Protein AF-A0A834G683-F1 (afdb_monomer)

Secondary structure (DSSP, 8-state):
--------TT---EEEEEEE-SSS-EEEEEEEEEEE--HHHHHHHHTTS----SHHHHHHHHHHHTTSPEEEEEEEEEEE---SSSS-SEEEEEE-SS--SS--SS-TTEEEEEEEEEESSSSTTSPEEEEEEEEEEE--SSS-EEEEEEEEEE-SGGGTT-EEEEEEEEETTSSSEEEEEEEEEGGG-

Nearest PDB structures (foldseek):
  8th2-assembly1_A  TM=9.157E-01  e=2.065E-08  Pisum sativum
  6ooc-assembly1_B  TM=9.229E-01  e=4.677E-08  Glycyrrhiza echinata
  6ooc-assembly1_C  TM=9.145E-01  e=6.689E-08  Glycyrrhiza echinata
  6ooc-assembly1_A  TM=9.423E-01  e=1.368E-07  Glycyrrhiza echinata
  6ood-assembly1_A  TM=9.311E-01  e=7.021E-07  Pisum sativum

Structure (mmCIF, N/CA/C/O backbone):
data_AF-A0A834G683-F1
#
_entry.id   AF-A0A834G683-F1
#
loop_
_atom_site.group_PDB
_atom_site.id
_atom_site.type_symbol
_atom_site.label_atom_id
_atom_site.label_alt_id
_atom_site.label_comp_id
_atom_site.label_asym_id
_atom_site.label_entity_id
_atom_site.label_seq_id
_atom_site.pdbx_PDB_ins_code
_atom_site.Cartn_x
_atom_site.Cartn_y
_atom_site.Cartn_z
_atom_site.occupancy
_atom_site.B_iso_or_equiv
_atom_site.auth_seq_id
_atom_site.auth_comp_id
_atom_site.auth_asym_id
_atom_site.auth_atom_id
_atom_site.pdbx_PDB_model_num
ATOM 1 N N . MET A 1 1 ? -24.566 32.694 -8.220 1.00 26.84 1 MET A N 1
ATOM 2 C CA . MET A 1 1 ? -23.987 31.354 -8.000 1.00 26.84 1 MET A CA 1
ATOM 3 C C . MET A 1 1 ? -22.617 31.544 -7.366 1.00 26.84 1 MET A C 1
ATOM 5 O O . MET A 1 1 ? -21.731 32.013 -8.068 1.00 26.84 1 MET A O 1
ATOM 9 N N . PRO A 1 2 ? -22.421 31.312 -6.059 1.00 30.45 2 PRO A N 1
ATOM 10 C CA . PRO A 1 2 ? -21.078 31.239 -5.511 1.00 30.45 2 PRO A CA 1
ATOM 11 C C . PRO A 1 2 ? -20.532 29.832 -5.761 1.00 30.45 2 PRO A C 1
ATOM 13 O O . PRO A 1 2 ? -21.175 28.838 -5.430 1.00 30.45 2 PRO A O 1
ATOM 16 N N . ASN A 1 3 ? -19.357 29.777 -6.379 1.00 25.58 3 ASN A N 1
ATOM 17 C CA . ASN A 1 3 ? -18.571 28.572 -6.594 1.00 25.58 3 ASN A CA 1
ATOM 18 C C . ASN A 1 3 ? -18.410 27.807 -5.275 1.00 25.58 3 ASN A C 1
ATOM 20 O O . ASN A 1 3 ? -17.793 28.315 -4.337 1.00 25.58 3 ASN A O 1
ATOM 24 N N . ALA A 1 4 ? -18.934 26.582 -5.217 1.00 24.98 4 ALA A N 1
ATOM 25 C CA . ALA A 1 4 ? -18.604 25.616 -4.180 1.00 24.98 4 ALA A CA 1
ATOM 26 C C . ALA A 1 4 ? -17.155 25.156 -4.398 1.00 24.98 4 ALA A C 1
ATOM 28 O O . ALA A 1 4 ? -16.886 24.099 -4.961 1.00 24.98 4 ALA A O 1
ATOM 29 N N . GLY A 1 5 ? -16.204 26.003 -4.003 1.00 22.20 5 GLY A N 1
ATOM 30 C CA . GLY A 1 5 ? -14.835 25.573 -3.788 1.00 22.20 5 GLY A CA 1
ATOM 31 C C . GLY A 1 5 ? -14.852 24.551 -2.661 1.00 22.20 5 GLY A C 1
ATOM 32 O O . GLY A 1 5 ? -15.166 24.892 -1.521 1.00 22.20 5 GLY A O 1
ATOM 33 N N . ILE A 1 6 ? -14.557 23.296 -2.989 1.00 24.83 6 ILE A N 1
ATOM 34 C CA . ILE A 1 6 ? -14.288 22.247 -2.010 1.00 24.83 6 ILE A CA 1
ATOM 35 C C . ILE A 1 6 ? -13.098 22.735 -1.17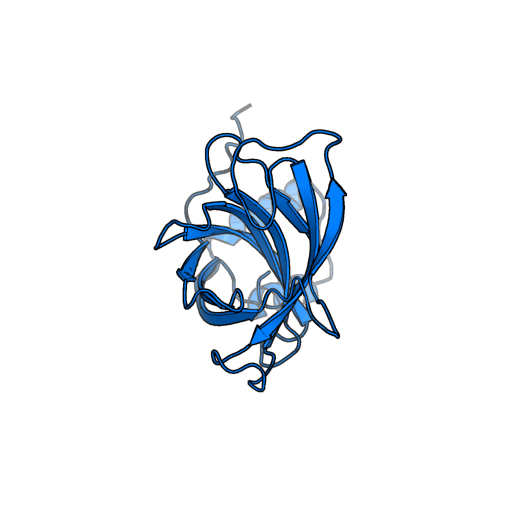9 1.00 24.83 6 ILE A C 1
ATOM 37 O O . ILE A 1 6 ? -11.959 22.757 -1.639 1.00 24.83 6 ILE A O 1
ATOM 41 N N . SER A 1 7 ? -13.377 23.212 0.031 1.00 25.05 7 SER A N 1
ATOM 42 C CA . SER A 1 7 ? -12.352 23.603 0.990 1.00 25.05 7 SER A CA 1
ATOM 43 C C . SER A 1 7 ? -11.704 22.330 1.526 1.00 25.05 7 SER A C 1
ATOM 45 O O . SER A 1 7 ? -12.182 21.747 2.493 1.00 25.05 7 SER A O 1
ATOM 47 N N . THR A 1 8 ? -10.586 21.926 0.927 1.00 27.36 8 THR A N 1
ATOM 48 C CA . THR A 1 8 ? -9.669 20.858 1.375 1.00 27.36 8 THR A CA 1
ATOM 49 C C . THR A 1 8 ? -8.920 21.195 2.675 1.00 27.36 8 THR A C 1
ATOM 51 O O . THR A 1 8 ? -7.861 20.642 2.972 1.00 27.36 8 THR A O 1
ATOM 54 N N . LYS A 1 9 ? -9.440 22.119 3.488 1.00 24.45 9 LYS A N 1
ATOM 55 C CA . LYS A 1 9 ? -8.823 22.500 4.756 1.00 24.45 9 LYS A CA 1
ATOM 56 C C . LYS A 1 9 ? -9.105 21.421 5.805 1.00 24.45 9 LYS A C 1
ATOM 58 O O . LYS A 1 9 ? -10.196 21.396 6.362 1.00 24.45 9 LYS A O 1
ATOM 63 N N . ASN A 1 10 ? -8.079 20.607 6.079 1.00 26.53 10 ASN A N 1
ATOM 64 C CA . ASN A 1 10 ? -7.797 19.898 7.346 1.00 26.53 10 ASN A CA 1
ATOM 65 C C . ASN A 1 10 ? -7.852 18.355 7.351 1.00 26.53 10 ASN A C 1
ATOM 67 O O . ASN A 1 10 ? -8.179 17.759 8.370 1.00 26.53 10 ASN A O 1
ATOM 71 N N . ALA A 1 11 ? -7.411 17.683 6.288 1.00 30.09 11 ALA A N 1
ATOM 72 C CA . ALA A 1 11 ? -6.950 16.295 6.412 1.00 30.09 11 ALA A CA 1
ATOM 73 C C . ALA A 1 11 ? -5.674 16.089 5.587 1.00 30.09 11 ALA A C 1
ATOM 75 O O . ALA A 1 11 ? -5.718 15.651 4.444 1.00 30.09 11 ALA A O 1
ATOM 76 N N . TYR A 1 12 ? -4.519 16.449 6.153 1.00 29.72 12 TYR A N 1
ATOM 77 C CA . TYR A 1 12 ? -3.237 15.995 5.612 1.00 29.72 12 TYR A CA 1
ATOM 78 C C . TYR A 1 12 ? -2.972 14.597 6.175 1.00 29.72 12 TYR A C 1
ATOM 80 O O . TYR A 1 12 ? -2.571 14.446 7.328 1.00 29.72 12 TYR A O 1
ATOM 88 N N . SER A 1 13 ? -3.251 13.572 5.380 1.00 38.06 13 SER A N 1
ATOM 89 C CA . SER A 1 13 ? -2.894 12.180 5.648 1.00 38.06 13 SER A CA 1
ATOM 90 C C . SER A 1 13 ? -1.802 11.781 4.661 1.00 38.06 13 SER A C 1
ATOM 92 O O . SER A 1 13 ? -2.038 11.661 3.458 1.00 38.06 13 SER A O 1
ATOM 94 N N . TYR A 1 14 ? -0.585 11.617 5.171 1.00 34.09 14 TYR A N 1
ATOM 95 C CA . TYR A 1 14 ? 0.567 11.229 4.367 1.00 34.09 14 TYR A CA 1
ATOM 96 C C . TYR A 1 14 ? 1.243 9.997 4.960 1.00 34.09 14 TYR A C 1
ATOM 98 O O . TYR A 1 14 ? 1.276 9.765 6.176 1.00 34.09 14 TYR A O 1
ATOM 106 N N . LEU A 1 15 ? 1.759 9.169 4.065 1.00 41.25 15 LEU A N 1
ATOM 107 C CA . LEU A 1 15 ? 2.500 7.960 4.387 1.00 41.25 15 LEU A CA 1
ATOM 108 C C . LEU A 1 15 ? 3.968 8.268 4.220 1.00 41.25 15 LEU A C 1
ATOM 110 O O . LEU A 1 15 ? 4.341 8.634 3.123 1.00 41.25 15 LEU A O 1
ATOM 114 N N . ARG A 1 16 ? 4.780 8.118 5.266 1.00 40.03 16 ARG A N 1
ATOM 115 C CA . ARG A 1 16 ? 6.232 8.270 5.177 1.00 40.03 16 ARG A CA 1
ATOM 116 C C . ARG A 1 16 ? 6.882 6.905 5.018 1.00 40.03 16 ARG A C 1
ATOM 118 O O . ARG A 1 16 ? 6.764 6.066 5.912 1.00 40.03 16 ARG A O 1
ATOM 125 N N . GLU A 1 17 ? 7.576 6.708 3.909 1.00 49.16 17 GLU A N 1
ATOM 126 C CA . GLU A 1 17 ? 8.292 5.465 3.604 1.00 49.16 17 GLU A CA 1
ATOM 127 C C . GLU A 1 17 ? 9.798 5.583 3.906 1.00 49.16 17 GLU A C 1
ATOM 129 O O . GLU A 1 17 ? 10.380 6.639 3.663 1.00 49.16 17 GLU A O 1
ATOM 134 N N . GLU A 1 18 ? 10.419 4.526 4.446 1.00 44.28 18 GLU A N 1
ATOM 135 C CA . GLU A 1 18 ? 11.874 4.392 4.654 1.00 44.28 18 GLU A CA 1
ATOM 136 C C . GLU A 1 18 ? 12.368 3.078 4.011 1.00 44.28 18 GLU A C 1
ATOM 138 O O . GLU A 1 18 ? 11.775 2.017 4.220 1.00 44.28 18 GLU A O 1
ATOM 143 N N . VAL A 1 19 ? 13.438 3.141 3.210 1.00 43.03 19 VAL A N 1
ATOM 144 C CA . VAL A 1 19 ? 13.975 1.991 2.448 1.00 43.03 19 VAL A CA 1
ATOM 145 C C . VAL A 1 19 ? 14.991 1.214 3.281 1.00 43.03 19 VAL A C 1
ATOM 147 O O . VAL A 1 19 ? 15.949 1.809 3.773 1.00 43.03 19 VAL A O 1
ATOM 150 N N . ALA A 1 20 ? 14.853 -0.114 3.364 1.00 36.62 20 ALA A N 1
ATOM 151 C CA . ALA A 1 20 ? 15.871 -0.990 3.943 1.00 36.62 20 ALA A CA 1
ATOM 152 C C . ALA A 1 20 ? 16.305 -2.104 2.966 1.00 36.62 20 ALA A C 1
ATOM 154 O O . ALA A 1 20 ? 15.541 -3.020 2.699 1.00 36.62 20 ALA A O 1
ATOM 155 N N . GLY A 1 21 ? 17.569 -2.058 2.513 1.00 36.59 21 GLY A N 1
ATOM 156 C CA . GLY A 1 21 ? 18.326 -3.207 1.975 1.00 36.59 21 GLY A CA 1
ATOM 157 C C . GLY A 1 21 ? 18.008 -3.676 0.542 1.00 36.59 21 GLY A C 1
ATOM 158 O O . GLY A 1 21 ? 16.865 -3.735 0.116 1.00 36.59 21 GLY A O 1
ATOM 159 N N . HIS A 1 22 ? 19.053 -4.042 -0.210 1.00 34.25 22 HIS A N 1
ATOM 160 C CA . HIS A 1 22 ? 19.043 -4.211 -1.674 1.00 34.25 22 HIS A CA 1
ATOM 161 C C . HIS A 1 22 ? 18.565 -5.568 -2.234 1.00 34.25 22 HIS A C 1
ATOM 163 O O . HIS A 1 22 ? 18.530 -5.711 -3.453 1.00 34.25 22 HIS A O 1
ATOM 169 N N . GLU A 1 23 ? 18.199 -6.559 -1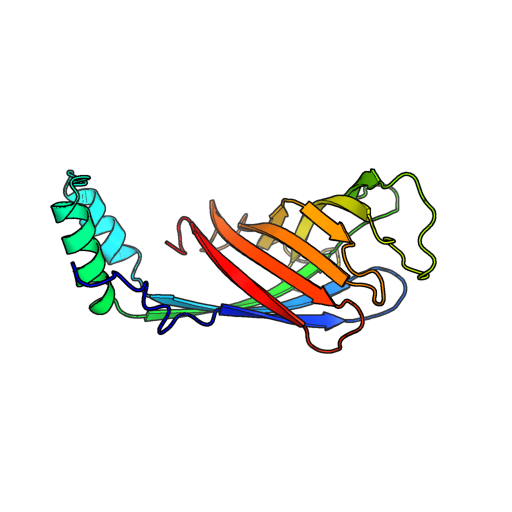.415 1.00 35.25 23 GLU A N 1
ATOM 170 C CA . GLU A 1 23 ? 17.970 -7.930 -1.925 1.00 35.25 23 GLU A CA 1
ATOM 171 C C . GLU A 1 23 ? 16.514 -8.417 -1.880 1.00 35.25 23 GLU A C 1
ATOM 173 O O . GLU A 1 23 ? 16.184 -9.384 -2.556 1.00 35.25 23 GLU A O 1
ATOM 178 N N . ASN A 1 24 ? 15.619 -7.719 -1.176 1.00 35.84 24 ASN A N 1
ATOM 179 C CA . ASN A 1 24 ? 14.164 -7.903 -1.225 1.00 35.84 24 ASN A CA 1
ATOM 180 C C . ASN A 1 24 ? 13.529 -6.541 -0.899 1.00 35.84 24 ASN A C 1
ATOM 182 O O . ASN A 1 24 ? 13.920 -5.948 0.103 1.00 35.84 24 ASN A O 1
ATOM 186 N N . TYR A 1 25 ? 12.602 -6.019 -1.711 1.00 45.09 25 TYR A N 1
ATOM 187 C CA . TYR A 1 25 ? 11.982 -4.701 -1.484 1.00 45.09 25 TYR A CA 1
ATOM 188 C C . TYR A 1 25 ? 11.072 -4.731 -0.244 1.00 45.09 25 TYR A C 1
ATOM 190 O O . TYR A 1 25 ? 9.860 -4.910 -0.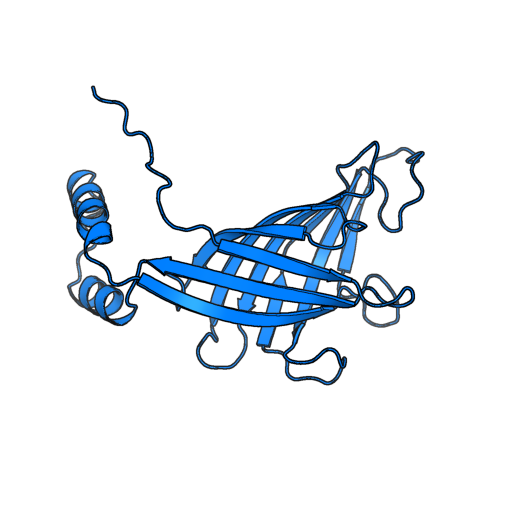341 1.00 45.09 25 TYR A O 1
ATOM 198 N N . VAL A 1 26 ? 11.664 -4.593 0.943 1.00 41.22 26 VAL A N 1
ATOM 199 C CA . VAL A 1 26 ? 10.934 -4.404 2.198 1.00 41.22 26 VAL A CA 1
ATOM 200 C C . VAL A 1 26 ? 10.834 -2.908 2.450 1.00 41.22 26 VAL A C 1
ATOM 202 O O . VAL A 1 26 ? 11.830 -2.234 2.722 1.00 41.22 26 VAL A O 1
ATOM 205 N N . ASN A 1 27 ? 9.616 -2.387 2.336 1.00 50.12 27 ASN A N 1
ATOM 206 C CA . ASN A 1 27 ? 9.331 -0.973 2.507 1.00 50.12 27 ASN A CA 1
ATOM 207 C C . ASN A 1 27 ? 8.761 -0.725 3.907 1.00 50.12 27 ASN A C 1
ATOM 209 O O . ASN A 1 27 ? 7.722 -1.278 4.287 1.00 50.12 27 ASN A O 1
ATOM 213 N N . ASN A 1 28 ? 9.423 0.133 4.686 1.00 42.06 28 ASN A N 1
ATOM 214 C CA . ASN A 1 28 ? 8.937 0.521 6.006 1.00 42.06 28 ASN A CA 1
ATOM 215 C C . ASN A 1 28 ? 7.919 1.651 5.831 1.00 42.06 28 ASN A C 1
ATOM 217 O O . ASN A 1 28 ? 8.297 2.759 5.456 1.00 42.06 28 ASN A O 1
ATOM 221 N N . LEU A 1 29 ? 6.643 1.408 6.134 1.00 48.16 29 LEU A N 1
ATOM 222 C CA . LEU A 1 29 ? 5.584 2.410 6.009 1.00 48.16 29 LEU A CA 1
ATOM 223 C C . LEU A 1 29 ? 5.172 2.937 7.386 1.00 48.16 29 LEU A C 1
ATOM 225 O O . LEU A 1 29 ? 4.560 2.252 8.210 1.00 48.16 29 LEU A O 1
ATOM 229 N N . LYS A 1 30 ? 5.451 4.215 7.638 1.00 39.53 30 LYS A N 1
ATOM 230 C CA . LYS A 1 30 ? 4.858 4.944 8.758 1.00 39.53 30 LYS A CA 1
ATOM 231 C C . LYS A 1 30 ? 3.665 5.741 8.250 1.00 39.53 30 LYS A C 1
ATOM 233 O O . LYS A 1 30 ? 3.823 6.723 7.531 1.00 39.53 30 LYS A O 1
ATOM 238 N N . MET A 1 31 ? 2.468 5.339 8.658 1.00 48.91 31 MET A N 1
ATOM 239 C CA . MET A 1 31 ? 1.221 5.946 8.212 1.00 48.91 31 MET A CA 1
ATOM 240 C C . MET A 1 31 ? 0.645 6.849 9.297 1.00 48.91 31 MET A C 1
ATOM 242 O O . MET A 1 31 ? 0.385 6.388 10.409 1.00 48.91 31 MET A O 1
ATOM 246 N N . THR A 1 32 ? 0.409 8.120 8.978 1.00 37.31 32 THR A N 1
ATOM 247 C CA . THR A 1 32 ? -0.273 9.047 9.891 1.00 37.31 32 THR A CA 1
ATOM 248 C C . THR A 1 32 ? -1.563 9.509 9.237 1.00 37.31 32 THR A C 1
ATOM 250 O O . THR A 1 32 ? -1.528 10.119 8.170 1.00 37.31 32 THR A O 1
ATOM 253 N N . MET A 1 33 ? -2.705 9.206 9.857 1.00 41.72 33 MET A N 1
ATOM 254 C CA . MET A 1 33 ? -4.007 9.587 9.323 1.00 41.72 33 MET A CA 1
ATOM 255 C C . MET A 1 33 ? -4.830 10.354 10.352 1.00 41.72 33 MET A C 1
ATOM 257 O O . MET A 1 33 ? -5.210 9.821 11.397 1.00 41.72 33 MET A O 1
ATOM 261 N N . THR A 1 34 ? -5.158 11.594 10.007 1.00 38.91 34 THR A N 1
ATOM 262 C CA . THR A 1 34 ? -6.123 12.420 10.731 1.00 38.91 34 THR A CA 1
ATOM 263 C C . THR A 1 34 ? -7.476 12.283 10.037 1.00 38.91 34 THR A C 1
ATOM 265 O O . THR A 1 34 ? -7.639 12.764 8.921 1.00 38.91 34 THR A O 1
ATOM 268 N N . SER A 1 35 ? -8.433 11.596 10.665 1.00 40.59 35 SER A N 1
ATOM 269 C CA . SER A 1 35 ? -9.814 11.478 10.173 1.00 40.59 35 SER A CA 1
ATOM 270 C C . SER A 1 35 ? -10.741 12.374 10.993 1.00 40.59 35 SER A C 1
ATOM 272 O O . SER A 1 35 ? -10.734 12.304 12.223 1.00 40.59 35 SER A O 1
ATOM 274 N N . ALA A 1 36 ? -11.576 13.186 10.349 1.00 40.38 36 ALA A N 1
ATOM 275 C CA . ALA A 1 36 ? -12.596 13.985 11.026 1.00 40.38 36 ALA A CA 1
ATOM 276 C C . ALA A 1 36 ? -13.883 13.164 11.239 1.00 40.38 36 ALA A C 1
ATOM 278 O O . ALA A 1 36 ? -14.787 13.201 10.411 1.00 40.38 36 ALA A O 1
ATOM 279 N N . GLY A 1 37 ? -13.997 12.401 12.334 1.00 45.72 37 GLY A N 1
ATOM 280 C CA . GLY A 1 37 ? -15.193 11.579 12.547 1.00 45.72 37 GLY A CA 1
ATOM 281 C C . GLY A 1 37 ? -15.181 10.675 13.778 1.00 45.72 37 GLY A C 1
ATOM 282 O O . GLY A 1 37 ? -14.171 10.077 14.141 1.00 45.72 37 GLY A O 1
ATOM 283 N N . ASP A 1 38 ? -16.348 10.542 14.416 1.00 48.25 38 ASP A N 1
ATOM 284 C CA . ASP A 1 38 ? -16.630 9.497 15.399 1.00 48.25 38 ASP A CA 1
ATOM 285 C C . ASP A 1 38 ? -17.582 8.459 14.795 1.00 48.25 38 ASP A C 1
ATOM 287 O O . ASP A 1 38 ? -18.743 8.762 14.518 1.00 48.25 38 ASP A O 1
ATOM 291 N N . SER A 1 39 ? -17.097 7.227 14.629 1.00 46.09 39 SER A N 1
ATOM 292 C CA . SER A 1 39 ? -17.862 6.060 14.175 1.00 46.09 39 SER A CA 1
ATOM 293 C C . SER A 1 39 ? -19.161 5.837 14.966 1.00 46.09 39 SER A C 1
ATOM 295 O O . SER A 1 39 ? -20.145 5.356 14.409 1.00 46.09 39 SER A O 1
ATOM 297 N N . GLN A 1 40 ? -19.216 6.233 16.245 1.00 46.34 40 GLN A N 1
ATOM 298 C CA . GLN A 1 40 ? -20.435 6.137 17.056 1.00 46.34 40 GLN A CA 1
ATOM 299 C C . GLN A 1 40 ? -21.505 7.157 16.629 1.00 46.34 40 GLN A C 1
ATOM 301 O O . GLN A 1 40 ? -22.698 6.846 16.620 1.00 46.34 40 GLN A O 1
ATOM 306 N N . SER A 1 41 ? -21.083 8.354 16.218 1.00 48.28 41 SER A N 1
ATOM 307 C CA . SER A 1 41 ? -21.959 9.401 15.681 1.00 48.28 41 SER A CA 1
ATOM 308 C C . SER A 1 41 ? -22.486 9.042 14.291 1.00 48.28 41 SER A C 1
ATOM 310 O O . SER A 1 41 ? -23.655 9.291 14.007 1.00 48.28 41 SER A O 1
ATOM 312 N N . LEU A 1 42 ? -21.668 8.391 13.454 1.00 45.28 42 LEU A N 1
ATOM 313 C CA . LEU A 1 42 ? -22.104 7.822 12.172 1.00 45.28 42 LEU A CA 1
ATOM 314 C C . LEU A 1 42 ? -23.146 6.716 12.368 1.00 45.28 42 LEU A C 1
ATOM 316 O O . LEU A 1 42 ? -24.205 6.757 11.752 1.00 45.28 42 LEU A O 1
ATOM 320 N N . LEU A 1 43 ? -22.906 5.769 13.279 1.00 43.69 43 LEU A N 1
ATOM 321 C CA . LEU A 1 43 ? -23.867 4.703 13.582 1.00 43.69 43 LEU A CA 1
ATOM 322 C C . LEU A 1 43 ? -25.194 5.238 14.139 1.00 43.69 43 LEU A C 1
ATOM 324 O O . LEU A 1 43 ? -26.252 4.704 13.812 1.00 43.69 43 LEU A O 1
ATOM 328 N N . ASN A 1 44 ? -25.164 6.300 14.948 1.00 47.03 44 ASN A N 1
ATOM 329 C CA . ASN A 1 44 ? -26.381 6.965 15.419 1.00 47.03 44 ASN A CA 1
ATOM 330 C C . ASN A 1 44 ? -27.119 7.706 14.290 1.00 47.03 44 ASN A C 1
ATOM 332 O O . ASN A 1 44 ? -28.347 7.742 14.300 1.00 47.03 44 ASN A O 1
ATOM 336 N N . TYR A 1 45 ? -26.394 8.240 13.304 1.00 49.62 45 TYR A N 1
ATOM 337 C CA . TYR A 1 45 ? -26.967 8.850 12.101 1.00 49.62 45 TYR A CA 1
ATOM 338 C C . TYR A 1 45 ? -27.626 7.800 11.187 1.00 49.62 45 TYR A C 1
ATOM 340 O O . TYR A 1 45 ? -28.753 7.993 10.743 1.00 49.62 45 TYR A O 1
ATOM 348 N N . PHE A 1 46 ? -26.990 6.640 10.987 1.00 44.28 46 PHE A N 1
ATOM 349 C CA . PHE A 1 46 ? -27.549 5.539 10.188 1.00 44.28 46 PHE A CA 1
ATOM 350 C C . PHE A 1 46 ? -28.716 4.811 10.872 1.00 44.28 46 PHE A C 1
ATOM 352 O O . PHE A 1 46 ? -29.637 4.351 10.198 1.00 44.28 46 PHE A O 1
ATOM 359 N N . LYS A 1 47 ? -28.738 4.740 12.210 1.00 46.62 47 LYS A N 1
ATOM 360 C CA . LYS A 1 47 ? -29.861 4.155 12.968 1.00 46.62 47 LYS A CA 1
ATOM 361 C C . LYS A 1 47 ? -31.176 4.933 12.839 1.00 46.62 47 LYS A C 1
ATOM 363 O O . LYS A 1 47 ? -32.218 4.373 13.163 1.00 46.62 47 LYS A O 1
ATOM 368 N N . LEU A 1 48 ? -31.148 6.183 12.365 1.00 48.03 48 LEU A N 1
ATOM 369 C CA . LEU A 1 48 ? -32.342 7.014 12.166 1.00 48.03 48 LEU A CA 1
ATOM 370 C C . LEU A 1 48 ? -33.053 6.793 10.816 1.00 48.03 48 LEU A C 1
ATOM 372 O O . LEU A 1 48 ? -34.032 7.473 10.536 1.00 48.03 48 LEU A O 1
ATOM 376 N N . GLY A 1 49 ? -32.633 5.809 10.014 1.00 44.88 49 GLY A N 1
ATOM 377 C CA . GLY A 1 49 ? -33.488 5.191 8.992 1.00 44.88 49 GLY A CA 1
ATOM 378 C C . GLY A 1 49 ? -33.763 5.982 7.709 1.00 44.88 49 GLY A C 1
ATOM 379 O O . GLY A 1 49 ? -34.454 5.453 6.844 1.00 44.88 49 GLY A O 1
ATOM 380 N N . CYS A 1 50 ? -33.222 7.185 7.523 1.00 43.72 50 CYS A N 1
ATOM 381 C CA . CYS A 1 50 ? -33.451 7.949 6.295 1.00 43.72 50 CYS A CA 1
ATOM 382 C C . CYS A 1 50 ? -32.166 8.671 5.889 1.00 43.72 50 CYS A C 1
ATOM 384 O O . CYS A 1 50 ? -31.835 9.710 6.461 1.00 43.72 50 CYS A O 1
ATOM 386 N N . ILE A 1 51 ? -31.436 8.146 4.904 1.00 54.81 51 ILE A N 1
ATOM 387 C CA . ILE A 1 51 ? -30.505 8.999 4.164 1.00 54.81 51 ILE A CA 1
ATOM 388 C C . ILE A 1 51 ? -31.401 9.858 3.274 1.00 54.81 51 ILE A C 1
ATOM 390 O O . ILE A 1 51 ? -32.015 9.362 2.335 1.00 54.81 51 ILE A O 1
ATOM 394 N N . ASP A 1 52 ? -31.559 11.127 3.633 1.00 61.56 52 ASP A N 1
ATOM 395 C CA . ASP A 1 52 ? -32.131 12.105 2.720 1.00 61.56 52 ASP A CA 1
ATOM 396 C C . ASP A 1 52 ? -31.069 12.396 1.651 1.00 61.56 52 ASP A C 1
ATOM 398 O O . ASP A 1 52 ? -30.147 13.181 1.867 1.00 61.56 52 ASP A O 1
ATOM 402 N N . GLU A 1 53 ? -31.145 11.670 0.535 1.00 59.62 53 GLU A N 1
ATOM 403 C CA . GLU A 1 53 ? -30.230 11.796 -0.609 1.00 59.62 53 GLU A CA 1
ATOM 404 C C . GLU A 1 53 ? -30.518 13.046 -1.457 1.00 59.62 53 GLU A C 1
ATOM 406 O O . GLU A 1 53 ? -29.841 13.288 -2.460 1.00 59.62 53 GLU A O 1
ATOM 411 N N . SER A 1 54 ? -31.513 13.857 -1.073 1.00 66.94 54 SER A N 1
ATOM 412 C CA . SER A 1 54 ? -31.756 15.140 -1.724 1.00 66.94 54 SER A CA 1
ATOM 413 C C . SER A 1 54 ? -30.532 16.059 -1.598 1.00 66.94 54 SER A C 1
ATOM 415 O O . SER A 1 54 ? -29.755 15.961 -0.638 1.00 66.94 54 SER A O 1
ATOM 417 N N . PRO A 1 55 ? -30.346 17.000 -2.539 1.00 54.56 55 PRO A N 1
ATOM 418 C CA . PRO A 1 55 ? -29.302 18.015 -2.437 1.00 54.56 55 PRO A CA 1
ATOM 419 C C . PRO A 1 55 ? -29.308 18.760 -1.090 1.00 54.56 55 PRO A C 1
ATOM 421 O O . PRO A 1 55 ? -28.240 19.072 -0.559 1.00 54.56 55 PRO A O 1
ATOM 424 N N . GLU A 1 56 ? -30.485 19.008 -0.503 1.00 68.00 56 GLU A N 1
ATOM 425 C CA . GLU A 1 56 ? -30.628 19.615 0.822 1.00 68.00 56 GLU A CA 1
ATOM 426 C C . GLU A 1 56 ? -30.143 18.695 1.951 1.00 68.00 56 GLU A C 1
ATOM 428 O O . GLU A 1 56 ? -29.441 19.153 2.860 1.00 68.00 56 GLU A O 1
ATOM 433 N N . GLY A 1 57 ? -30.473 17.402 1.890 1.00 64.88 57 GLY A N 1
ATOM 434 C CA . GLY A 1 57 ? -30.010 16.400 2.849 1.00 64.88 57 GLY A CA 1
ATOM 435 C C . GLY A 1 57 ? -28.488 16.240 2.835 1.00 64.88 57 GLY A C 1
ATOM 436 O O . GLY A 1 57 ? -27.842 16.290 3.889 1.00 64.88 57 GLY A O 1
ATOM 437 N N . VAL A 1 58 ? -27.892 16.190 1.640 1.00 54.16 58 VAL A N 1
ATOM 438 C CA . VAL A 1 58 ? -26.434 16.160 1.443 1.00 54.16 58 VAL A CA 1
ATOM 439 C C . VAL A 1 58 ? -25.777 17.448 1.957 1.00 54.16 58 VAL A C 1
ATOM 441 O O . VAL A 1 58 ? -24.796 17.387 2.702 1.00 54.16 58 VAL A O 1
ATOM 444 N N . ALA A 1 59 ? -26.329 18.626 1.647 1.00 59.75 59 ALA A N 1
ATOM 445 C CA . ALA A 1 59 ? -25.804 19.903 2.137 1.00 59.75 59 ALA A CA 1
ATOM 446 C C . ALA A 1 59 ? -25.835 19.998 3.674 1.00 59.75 59 ALA A C 1
ATOM 448 O O . ALA A 1 59 ? -24.875 20.462 4.297 1.00 59.75 59 ALA A O 1
ATOM 449 N N . LYS A 1 60 ? -26.909 19.508 4.301 1.00 63.22 60 LYS A N 1
ATOM 450 C CA . LYS A 1 60 ? -27.052 19.458 5.762 1.00 63.22 60 LYS A CA 1
ATOM 451 C C . LYS A 1 60 ? -26.074 18.468 6.402 1.00 63.22 60 LYS A C 1
ATOM 453 O O . LYS A 1 60 ? -25.555 18.734 7.487 1.00 63.22 60 LYS A O 1
ATOM 458 N N . TRP A 1 61 ? -25.778 17.348 5.743 1.00 57.28 61 TRP A N 1
ATOM 459 C CA . TRP A 1 61 ? -24.718 16.428 6.163 1.00 57.28 61 TRP A CA 1
ATOM 460 C C . TRP A 1 61 ? -23.334 17.098 6.125 1.00 57.28 61 TRP A C 1
ATOM 462 O O . TRP A 1 61 ? -22.615 17.038 7.126 1.00 57.28 61 TRP A O 1
ATOM 472 N N . PHE A 1 62 ? -23.002 17.817 5.043 1.00 56.72 62 PHE A N 1
ATOM 473 C CA . PHE A 1 62 ? -21.735 18.551 4.917 1.00 56.72 62 PHE A CA 1
ATOM 474 C C . PHE A 1 62 ? -21.564 19.630 5.996 1.00 56.72 62 PHE A C 1
ATOM 476 O O . PHE A 1 62 ? -20.488 19.745 6.581 1.00 56.72 62 PHE A O 1
ATOM 483 N N . GLN A 1 63 ? -22.618 20.384 6.321 1.00 62.06 63 GLN A N 1
ATOM 484 C CA . GLN A 1 63 ? -22.574 21.389 7.396 1.00 62.06 63 GLN A CA 1
ATOM 485 C C . GLN A 1 63 ? -22.282 20.771 8.772 1.00 62.06 63 GLN A C 1
ATOM 487 O O . GLN A 1 63 ? -21.590 21.372 9.590 1.00 62.06 63 GLN A O 1
ATOM 492 N N . ASN A 1 64 ? -22.745 19.542 9.013 1.00 58.09 64 ASN A N 1
ATOM 493 C CA . ASN A 1 64 ? -22.520 18.837 10.273 1.00 58.09 64 ASN A CA 1
ATOM 494 C C . ASN A 1 64 ? -21.136 18.175 10.386 1.00 58.09 64 ASN A C 1
ATOM 496 O O . ASN A 1 64 ? -20.756 17.757 11.482 1.00 58.09 64 ASN A O 1
ATOM 500 N N . LEU A 1 65 ? -20.354 18.081 9.301 1.00 57.28 65 LEU A N 1
ATOM 501 C CA . LEU A 1 65 ? -18.982 17.552 9.354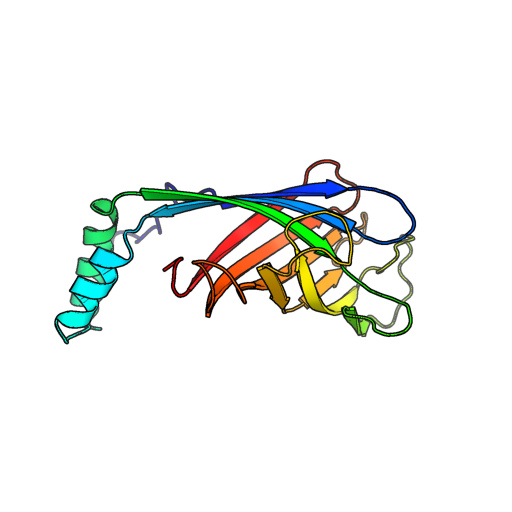 1.00 57.28 65 LEU A CA 1
ATOM 502 C C . LEU A 1 65 ? -18.077 18.404 10.255 1.00 57.28 65 LEU A C 1
ATOM 504 O O . LEU A 1 65 ? -17.290 17.848 11.016 1.00 57.28 65 LEU A O 1
ATOM 508 N N . GLY A 1 66 ? -18.243 19.732 10.246 1.00 54.41 66 GLY A N 1
ATOM 509 C CA . GLY A 1 66 ? -17.438 20.663 11.051 1.00 54.41 66 GLY A CA 1
ATOM 510 C C . GLY A 1 66 ? -17.639 20.555 12.569 1.00 54.41 66 GLY A C 1
ATOM 511 O O . GLY A 1 66 ? -16.865 21.129 13.329 1.00 54.41 66 GLY A O 1
ATOM 512 N N . HIS A 1 67 ? -18.654 19.812 13.024 1.00 54.47 67 HIS A N 1
ATOM 513 C CA . HIS A 1 67 ? -18.919 19.554 14.443 1.00 54.47 67 HIS A CA 1
ATOM 514 C C . HIS A 1 67 ? -18.408 18.185 14.916 1.00 54.47 67 HIS A C 1
ATOM 516 O O . HIS A 1 67 ? -18.589 17.830 16.084 1.00 54.47 67 HIS A O 1
ATOM 522 N N . ARG A 1 68 ? -17.780 17.389 14.039 1.00 59.06 68 ARG A N 1
ATOM 523 C CA . ARG A 1 68 ? -17.247 16.075 14.413 1.00 59.06 68 ARG A CA 1
ATOM 524 C C . ARG A 1 68 ? -15.882 16.215 15.068 1.00 59.06 68 ARG A C 1
ATOM 526 O O . ARG A 1 68 ? -15.024 16.959 14.609 1.00 59.06 68 ARG A O 1
ATOM 533 N N . LYS A 1 69 ? -15.668 15.449 16.138 1.00 63.19 69 LYS A N 1
ATOM 534 C CA . LYS A 1 69 ? -14.361 15.364 16.785 1.00 63.19 69 LYS A CA 1
ATOM 535 C C . LYS A 1 69 ? -13.396 14.614 15.870 1.00 63.19 69 LYS A C 1
ATOM 537 O O . LYS A 1 69 ? -13.638 13.456 15.534 1.00 63.19 69 LYS A O 1
ATOM 542 N N . GLU A 1 70 ? -12.303 15.268 15.506 1.00 64.38 70 GLU A N 1
ATOM 543 C CA . GLU A 1 70 ? -11.205 14.634 14.786 1.00 64.38 70 GLU A CA 1
ATOM 544 C C . GLU A 1 70 ? -10.593 13.500 15.620 1.00 64.38 70 GLU A C 1
ATOM 546 O O . GLU A 1 70 ? -10.365 13.625 16.828 1.00 64.38 70 GLU A O 1
ATOM 551 N N . LYS A 1 71 ? -10.340 12.369 14.963 1.00 67.56 71 LYS A N 1
ATOM 552 C CA . LYS A 1 71 ? -9.613 11.222 15.495 1.00 67.56 71 LYS A CA 1
ATOM 553 C C . LYS A 1 71 ? -8.333 11.049 14.688 1.00 67.56 71 LYS A C 1
ATOM 555 O O . LYS A 1 71 ? -8.362 10.892 13.472 1.00 67.56 71 LYS A O 1
ATOM 560 N N . LEU A 1 72 ? -7.205 11.041 15.387 1.00 67.88 72 LEU A N 1
ATOM 561 C CA . LEU A 1 72 ? -5.901 10.730 14.814 1.00 67.88 72 LEU A CA 1
ATOM 562 C C . LEU A 1 72 ? -5.590 9.254 15.063 1.00 67.88 72 LEU A C 1
ATOM 564 O O . LEU A 1 72 ? -5.579 8.806 16.211 1.00 67.88 72 LEU A O 1
ATOM 568 N N . THR A 1 73 ? -5.324 8.507 13.993 1.00 72.44 73 THR A N 1
ATOM 569 C CA . THR A 1 73 ? -4.816 7.136 14.080 1.00 72.44 73 THR A CA 1
ATOM 570 C C . THR A 1 73 ? -3.475 7.044 13.363 1.00 72.44 73 THR A C 1
ATOM 572 O O . THR A 1 73 ? -3.356 7.389 12.188 1.00 72.44 73 THR A O 1
ATOM 575 N N . THR A 1 74 ? -2.467 6.543 14.072 1.00 75.94 74 THR A N 1
ATOM 576 C CA . THR A 1 74 ? -1.122 6.325 13.533 1.00 75.94 74 THR A CA 1
ATOM 577 C C . THR A 1 74 ? -0.843 4.833 13.463 1.00 75.94 74 THR A C 1
ATOM 579 O O . THR A 1 74 ? -1.008 4.124 14.457 1.00 75.94 74 THR A O 1
ATOM 582 N N . PHE A 1 75 ? -0.383 4.369 12.305 1.00 78.25 75 PHE A N 1
ATOM 583 C CA . PHE A 1 75 ? 0.095 3.007 12.098 1.00 78.25 75 PHE A CA 1
ATOM 584 C C . PHE A 1 75 ? 1.588 3.026 11.764 1.00 78.25 75 PHE A C 1
ATOM 586 O O . PHE A 1 75 ? 2.089 3.929 11.095 1.00 78.25 75 PHE A O 1
ATOM 593 N N . LYS A 1 76 ? 2.305 1.999 12.210 1.00 80.06 76 LYS A N 1
ATOM 594 C CA . LYS A 1 76 ? 3.638 1.671 11.708 1.00 80.06 76 LYS A CA 1
ATOM 595 C C . LYS A 1 76 ? 3.574 0.229 11.239 1.00 80.06 76 LYS A C 1
ATOM 597 O O . LYS A 1 76 ? 3.361 -0.652 12.066 1.00 80.06 76 LYS A O 1
ATOM 602 N N . LEU A 1 77 ? 3.664 0.029 9.932 1.00 82.81 77 LEU A N 1
ATOM 603 C CA . LEU A 1 77 ? 3.508 -1.267 9.287 1.00 82.81 77 LEU A CA 1
ATOM 604 C C . LEU A 1 77 ? 4.582 -1.434 8.211 1.00 82.81 77 LEU A C 1
ATOM 606 O O . LEU A 1 77 ? 5.220 -0.472 7.790 1.00 82.81 77 LEU A O 1
ATOM 610 N N . TYR A 1 78 ? 4.780 -2.665 7.772 1.00 81.56 78 TYR A N 1
ATOM 611 C CA . TYR A 1 78 ? 5.795 -3.028 6.792 1.00 81.56 78 TYR A CA 1
ATOM 612 C C . TYR A 1 78 ? 5.097 -3.645 5.586 1.00 81.56 78 TYR A C 1
ATOM 614 O O . TYR A 1 78 ? 4.296 -4.567 5.748 1.00 81.56 78 TYR A O 1
ATOM 622 N N . LEU A 1 79 ? 5.352 -3.095 4.399 1.00 87.75 79 LEU A N 1
ATOM 623 C CA . LEU A 1 79 ? 4.838 -3.614 3.134 1.00 87.75 79 LEU A CA 1
ATOM 624 C C . LEU A 1 79 ? 5.907 -4.481 2.486 1.00 87.75 79 LEU A C 1
ATOM 626 O O . LEU A 1 79 ? 7.045 -4.040 2.309 1.00 87.75 79 LEU A O 1
ATOM 630 N N . HIS A 1 80 ? 5.522 -5.698 2.118 1.00 85.06 80 HIS A N 1
ATOM 631 C CA . HIS A 1 80 ? 6.407 -6.640 1.446 1.00 85.06 80 HIS A CA 1
ATOM 632 C C . HIS A 1 80 ? 5.943 -6.853 0.011 1.00 85.06 80 HIS A C 1
ATOM 634 O O . HIS A 1 80 ? 5.038 -7.648 -0.231 1.00 85.06 80 HIS A O 1
ATOM 640 N N . ASP A 1 81 ? 6.591 -6.153 -0.917 1.00 87.44 81 ASP A N 1
ATOM 641 C CA . ASP A 1 81 ? 6.370 -6.323 -2.351 1.00 87.44 81 ASP A CA 1
ATOM 642 C C . ASP A 1 81 ? 7.247 -7.472 -2.870 1.00 87.44 81 ASP A C 1
ATOM 644 O O . ASP A 1 81 ? 8.477 -7.364 -2.959 1.00 87.44 81 ASP A O 1
ATOM 648 N N . GLN A 1 82 ? 6.620 -8.611 -3.172 1.00 84.50 82 GLN A N 1
ATOM 649 C CA . GLN A 1 82 ? 7.313 -9.798 -3.649 1.00 84.50 82 GLN A CA 1
ATOM 650 C C . GLN A 1 82 ? 7.144 -9.963 -5.165 1.00 84.50 82 GLN A C 1
ATOM 652 O O . GLN A 1 82 ? 6.303 -10.719 -5.655 1.00 84.50 82 GLN A O 1
ATOM 657 N N . VAL A 1 83 ? 8.031 -9.306 -5.913 1.00 80.88 83 VAL A N 1
ATOM 658 C CA . VAL A 1 83 ? 8.072 -9.326 -7.390 1.00 80.88 83 VAL A CA 1
ATOM 659 C C . VAL A 1 83 ? 8.677 -10.602 -7.999 1.00 80.88 83 VAL A C 1
ATOM 661 O O . VAL A 1 83 ? 8.665 -10.779 -9.217 1.00 80.88 83 VAL A O 1
ATOM 664 N N . SER A 1 84 ? 9.270 -11.487 -7.186 1.00 76.50 84 SER A N 1
ATOM 665 C CA . SER A 1 84 ? 9.938 -12.710 -7.657 1.00 76.50 84 SER A CA 1
ATOM 666 C C . SER A 1 84 ? 9.925 -13.849 -6.622 1.00 76.50 84 SER A C 1
ATOM 668 O O . SER A 1 84 ? 9.463 -13.696 -5.490 1.00 76.50 84 SER A O 1
ATOM 670 N N . GLY A 1 85 ? 10.427 -15.025 -7.005 1.00 82.56 85 GLY A N 1
ATOM 671 C CA . GLY A 1 85 ? 10.464 -16.217 -6.154 1.00 82.56 85 GLY A CA 1
ATOM 672 C C . GLY A 1 85 ? 9.286 -17.165 -6.392 1.00 82.56 85 GLY A C 1
ATOM 673 O O . GLY A 1 85 ? 8.615 -17.095 -7.417 1.00 82.56 85 GLY A O 1
ATOM 674 N N . LYS A 1 86 ? 9.065 -18.105 -5.461 1.00 84.12 86 LYS A N 1
ATOM 675 C CA . LYS A 1 86 ? 8.089 -19.198 -5.646 1.00 84.12 86 LYS A CA 1
ATOM 676 C C . LYS A 1 86 ? 6.628 -18.739 -5.587 1.00 84.12 86 LYS A C 1
ATOM 678 O O . LYS A 1 86 ? 5.807 -19.315 -6.287 1.00 84.12 86 LYS A O 1
ATOM 683 N N . ASN A 1 87 ? 6.334 -17.724 -4.774 1.00 86.19 87 ASN A N 1
ATOM 684 C CA . ASN A 1 87 ? 4.983 -17.210 -4.533 1.00 86.19 87 ASN A CA 1
ATOM 685 C C . ASN A 1 87 ? 4.986 -15.676 -4.655 1.00 86.19 87 ASN A C 1
ATOM 687 O O . ASN A 1 87 ? 4.963 -14.995 -3.632 1.00 86.19 87 ASN A O 1
ATOM 691 N N . PRO A 1 88 ? 5.106 -15.125 -5.874 1.00 89.12 88 PRO A N 1
ATOM 692 C CA . PRO A 1 88 ? 5.071 -13.680 -6.067 1.00 89.12 88 PRO A CA 1
ATOM 693 C C . PRO A 1 88 ? 3.709 -13.103 -5.662 1.00 89.12 88 PRO A C 1
ATOM 695 O O . PRO A 1 88 ? 2.668 -13.698 -5.948 1.00 89.12 88 PRO A O 1
ATOM 698 N N . THR A 1 89 ? 3.727 -11.938 -5.021 1.00 90.19 89 THR A N 1
ATOM 699 C CA . THR A 1 89 ? 2.533 -11.158 -4.654 1.00 90.19 89 THR A CA 1
ATOM 700 C C . THR A 1 89 ? 2.304 -9.969 -5.587 1.00 90.19 89 THR A C 1
ATOM 702 O O . THR A 1 89 ? 1.216 -9.397 -5.589 1.00 90.19 89 THR A O 1
ATOM 705 N N . ALA A 1 90 ? 3.286 -9.668 -6.442 1.00 93.19 90 ALA A N 1
ATOM 706 C CA . ALA A 1 90 ? 3.234 -8.616 -7.443 1.00 93.19 90 ALA A CA 1
ATOM 707 C C . ALA A 1 90 ? 3.549 -9.155 -8.843 1.00 93.19 90 ALA A C 1
ATOM 709 O O . ALA A 1 90 ? 4.584 -9.786 -9.074 1.00 93.19 90 ALA A O 1
ATOM 710 N N . ILE A 1 91 ? 2.645 -8.907 -9.794 1.00 94.62 91 ILE A N 1
ATOM 711 C CA . ILE A 1 91 ? 2.695 -9.467 -11.150 1.00 94.62 91 ILE A CA 1
ATOM 712 C C . ILE A 1 91 ? 2.574 -8.365 -12.199 1.00 94.62 91 ILE A C 1
ATOM 714 O O . ILE A 1 91 ? 1.620 -7.589 -12.198 1.00 94.62 91 ILE A O 1
ATOM 718 N N . VAL A 1 92 ? 3.511 -8.331 -13.152 1.00 93.62 92 VAL A N 1
ATOM 719 C CA . VAL A 1 92 ? 3.433 -7.436 -14.317 1.00 93.62 92 VAL A CA 1
ATOM 720 C C . VAL A 1 92 ? 2.303 -7.898 -15.239 1.00 93.62 92 VAL A C 1
ATOM 722 O O . VAL A 1 92 ? 2.383 -8.978 -15.823 1.00 93.62 92 VAL A O 1
ATOM 725 N N . VAL A 1 93 ? 1.281 -7.060 -15.414 1.00 96.19 93 VAL A N 1
ATOM 726 C CA . VAL A 1 93 ? 0.104 -7.361 -16.253 1.00 96.19 93 VAL A CA 1
ATOM 727 C C . VAL A 1 93 ? 0.113 -6.631 -17.593 1.00 96.19 93 VAL A C 1
ATOM 729 O O . VAL A 1 93 ? -0.515 -7.084 -18.546 1.00 96.19 93 VAL A O 1
ATOM 732 N N . ALA A 1 94 ? 0.853 -5.526 -17.699 1.00 94.75 94 ALA A N 1
ATOM 733 C CA . ALA A 1 94 ? 1.042 -4.805 -18.952 1.00 94.75 94 ALA A CA 1
ATOM 734 C C . ALA A 1 94 ? 2.445 -4.196 -19.033 1.00 94.75 94 ALA A C 1
ATOM 736 O O . ALA A 1 94 ? 3.064 -3.869 -18.019 1.00 94.75 94 ALA A O 1
ATOM 737 N N . ARG A 1 95 ? 2.946 -4.047 -20.261 1.00 93.00 95 ARG A N 1
ATOM 738 C CA . ARG A 1 95 ? 4.235 -3.416 -20.559 1.00 93.00 95 ARG A CA 1
ATOM 739 C C . ARG A 1 95 ? 4.176 -2.676 -21.885 1.00 93.00 95 ARG A C 1
ATOM 741 O O . ARG A 1 95 ? 3.584 -3.172 -22.843 1.00 93.00 95 ARG A O 1
ATOM 748 N N . ALA A 1 96 ? 4.832 -1.526 -21.945 1.00 89.69 96 ALA A N 1
ATOM 749 C CA . ALA A 1 96 ? 5.050 -0.810 -23.189 1.00 89.69 96 ALA A CA 1
ATOM 750 C C . ALA A 1 96 ? 5.931 -1.626 -24.153 1.00 89.69 96 ALA A C 1
ATOM 752 O O . ALA A 1 96 ? 6.819 -2.374 -23.736 1.00 89.69 96 ALA A O 1
ATOM 753 N N . ASN A 1 97 ? 5.693 -1.467 -25.457 1.00 88.12 97 ASN A N 1
ATOM 754 C CA . ASN A 1 97 ? 6.448 -2.145 -26.514 1.00 88.12 97 ASN A CA 1
ATOM 755 C C . ASN A 1 97 ? 7.702 -1.350 -26.919 1.00 88.12 97 ASN A C 1
ATOM 757 O O . ASN A 1 97 ? 7.920 -1.051 -28.090 1.00 88.12 97 ASN A O 1
ATOM 761 N N . PHE A 1 98 ? 8.491 -0.935 -25.931 1.00 86.06 98 PHE A N 1
ATOM 762 C CA . PHE A 1 98 ? 9.797 -0.327 -26.145 1.00 86.06 98 PHE A CA 1
ATOM 763 C C . PHE A 1 98 ? 10.704 -0.590 -24.945 1.00 86.06 98 PHE A C 1
ATOM 765 O O . PHE A 1 98 ? 10.247 -0.925 -23.851 1.00 86.06 98 PHE A O 1
ATOM 772 N N . THR A 1 99 ? 12.004 -0.421 -25.151 1.00 78.62 99 THR A N 1
ATOM 773 C CA . THR A 1 99 ? 12.999 -0.563 -24.090 1.00 78.62 99 THR A CA 1
ATOM 774 C C . THR A 1 99 ? 13.229 0.790 -23.426 1.00 78.62 99 THR A C 1
ATOM 776 O O . THR A 1 99 ? 13.697 1.727 -24.074 1.00 78.62 99 THR A O 1
ATOM 779 N N . SER A 1 100 ? 12.911 0.899 -22.135 1.00 79.75 100 SER A N 1
ATOM 780 C CA . SER A 1 100 ? 13.294 2.064 -21.330 1.00 79.75 100 SER A CA 1
ATOM 781 C C . SER A 1 100 ? 14.815 2.229 -21.323 1.00 79.75 100 SER A C 1
ATOM 783 O O . SER A 1 100 ? 15.547 1.247 -21.188 1.00 79.75 100 SER A O 1
ATOM 785 N N . LYS A 1 101 ? 15.291 3.472 -21.431 1.00 73.69 101 LYS A N 1
ATOM 786 C CA . LYS A 1 101 ? 16.721 3.801 -21.314 1.00 73.69 101 LYS A CA 1
ATOM 787 C C . LYS A 1 101 ? 17.191 3.851 -19.857 1.00 73.69 101 LYS A C 1
ATOM 789 O O . LYS A 1 101 ?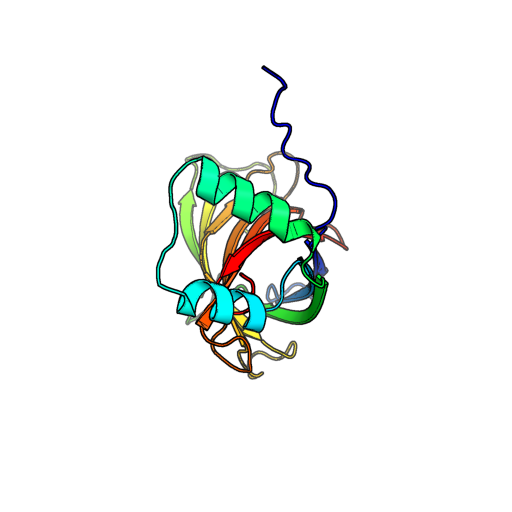 18.377 3.673 -19.603 1.00 73.69 101 LYS A O 1
ATOM 794 N N . THR A 1 102 ? 16.270 4.075 -18.922 1.00 70.19 102 THR A N 1
ATOM 795 C CA . THR A 1 102 ? 16.546 4.185 -17.487 1.00 70.19 102 THR A CA 1
ATOM 796 C C . THR A 1 102 ? 16.605 2.783 -16.869 1.00 70.19 102 THR A C 1
ATOM 798 O O . THR A 1 102 ? 15.593 2.071 -16.922 1.00 70.19 102 THR A O 1
ATOM 801 N N . PRO A 1 103 ? 17.752 2.355 -16.301 1.00 73.12 103 PRO A N 1
ATOM 802 C CA . PRO A 1 103 ? 17.863 1.071 -15.618 1.00 73.12 103 PRO A CA 1
ATOM 803 C C . PRO A 1 103 ? 17.011 1.087 -14.347 1.00 73.12 103 PRO A C 1
ATOM 805 O O . PRO A 1 103 ? 17.315 1.797 -13.393 1.00 73.12 103 PRO A O 1
ATOM 808 N N . ALA A 1 104 ? 15.933 0.306 -14.340 1.00 79.38 104 ALA A N 1
ATOM 809 C CA . ALA A 1 104 ? 15.042 0.171 -13.197 1.00 79.38 104 ALA A CA 1
ATOM 810 C C . ALA A 1 104 ? 14.525 -1.274 -13.087 1.00 79.38 104 ALA A C 1
ATOM 812 O O . ALA A 1 104 ? 14.329 -1.928 -14.117 1.00 79.38 104 ALA A O 1
ATOM 813 N N . PRO A 1 105 ? 14.249 -1.772 -11.868 1.00 79.12 105 PRO A N 1
ATOM 814 C CA . PRO A 1 105 ? 13.621 -3.082 -11.657 1.00 79.12 105 PRO A CA 1
ATOM 815 C C . PRO A 1 105 ? 12.281 -3.196 -12.397 1.00 79.12 105 PRO A C 1
ATOM 817 O O . PRO A 1 105 ? 11.954 -4.219 -13.009 1.00 79.12 105 PRO A O 1
ATOM 820 N N . ILE A 1 106 ? 11.532 -2.091 -12.406 1.00 84.94 106 ILE A N 1
ATOM 821 C CA . ILE A 1 106 ? 10.248 -1.948 -13.086 1.00 84.94 106 ILE A CA 1
ATOM 822 C C . ILE A 1 106 ? 10.356 -0.730 -14.009 1.00 84.94 106 ILE A C 1
ATOM 824 O O . ILE A 1 106 ? 10.065 0.381 -13.589 1.00 84.94 106 ILE A O 1
ATOM 828 N N . PRO A 1 107 ? 10.844 -0.910 -15.250 1.00 89.00 107 PRO A N 1
ATOM 829 C CA . PRO A 1 107 ? 11.031 0.195 -16.178 1.00 89.00 107 PRO A CA 1
ATOM 830 C C . PRO A 1 107 ? 9.730 0.902 -16.556 1.00 89.00 107 PRO A C 1
ATOM 832 O O . PRO A 1 107 ? 8.657 0.292 -16.514 1.00 89.00 107 PRO A O 1
ATOM 835 N N . PHE A 1 108 ? 9.873 2.151 -17.010 1.00 92.31 108 PHE A N 1
ATOM 836 C CA . PHE A 1 108 ? 8.784 2.986 -17.511 1.00 92.31 108 PHE A CA 1
ATOM 837 C C . PHE A 1 108 ? 7.835 2.206 -18.431 1.00 92.31 108 PHE A C 1
ATOM 839 O O . PHE A 1 108 ? 8.260 1.466 -19.325 1.00 92.31 108 PHE A O 1
ATOM 846 N N . GLY A 1 109 ? 6.534 2.406 -18.224 1.00 92.62 109 GLY A N 1
ATOM 847 C CA . GLY A 1 109 ? 5.478 1.799 -19.025 1.00 92.62 109 GLY A CA 1
ATOM 848 C C . GLY A 1 109 ? 5.102 0.376 -18.609 1.00 92.62 109 GLY A C 1
ATOM 849 O O . GLY A 1 109 ? 4.392 -0.295 -19.358 1.00 92.62 109 GLY A O 1
ATOM 850 N N . LYS A 1 110 ? 5.558 -0.112 -17.448 1.00 92.56 110 LYS A N 1
ATOM 851 C CA . LYS A 1 110 ? 5.040 -1.344 -16.828 1.00 92.56 110 LYS A CA 1
ATOM 852 C C . LYS A 1 110 ? 3.900 -1.044 -15.856 1.00 92.56 110 LYS A C 1
ATOM 854 O O . LYS A 1 110 ? 3.985 -0.082 -15.101 1.00 92.56 110 LYS A O 1
ATOM 859 N N . ILE A 1 111 ? 2.891 -1.916 -15.845 1.00 95.75 111 ILE A N 1
ATOM 860 C CA . ILE A 1 111 ? 1.795 -1.944 -14.865 1.00 95.75 111 ILE A CA 1
ATO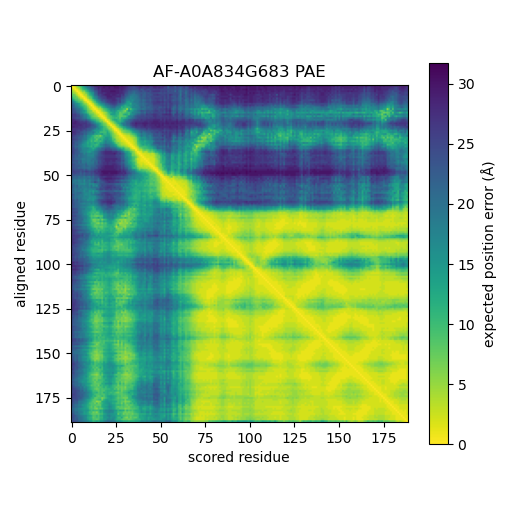M 861 C C . ILE A 1 111 ? 1.865 -3.267 -14.108 1.00 95.75 111 ILE A C 1
ATOM 863 O O . ILE A 1 111 ? 2.010 -4.331 -14.721 1.00 95.75 111 ILE A O 1
ATOM 867 N N . VAL A 1 112 ? 1.739 -3.194 -12.789 1.00 95.12 112 VAL A N 1
ATOM 868 C CA . VAL A 1 112 ? 1.833 -4.321 -11.866 1.00 95.12 112 VAL A CA 1
ATOM 869 C C . VAL A 1 112 ? 0.571 -4.385 -11.020 1.00 95.12 112 VAL A C 1
ATOM 871 O O . VAL A 1 112 ? 0.122 -3.362 -10.515 1.00 95.12 112 VAL A O 1
ATOM 874 N N . VAL A 1 113 ? -0.002 -5.580 -10.886 1.00 97.75 113 VAL A N 1
ATOM 875 C CA . VAL A 1 113 ? -1.073 -5.878 -9.924 1.00 97.75 113 VAL A CA 1
ATOM 876 C C . VAL A 1 113 ? -0.440 -6.454 -8.669 1.00 97.75 113 VAL A C 1
ATOM 878 O O . VAL A 1 113 ? 0.433 -7.316 -8.783 1.00 97.75 113 VAL A O 1
ATOM 881 N N . ILE A 1 114 ? -0.902 -5.998 -7.505 1.00 96.19 114 ILE A N 1
ATOM 882 C CA . ILE A 1 114 ? -0.391 -6.420 -6.202 1.00 96.19 114 ILE A CA 1
ATOM 883 C C . ILE A 1 114 ? -1.484 -6.974 -5.292 1.00 96.19 114 ILE A C 1
ATOM 885 O O . ILE A 1 114 ? -2.623 -6.496 -5.285 1.00 96.19 114 ILE A O 1
ATOM 889 N N . ASP A 1 115 ? -1.088 -7.954 -4.490 1.00 97.06 115 ASP A N 1
ATOM 890 C CA . ASP A 1 115 ? -1.769 -8.385 -3.274 1.00 97.06 115 ASP A CA 1
ATOM 891 C C . ASP A 1 115 ? -0.708 -8.650 -2.199 1.00 97.06 115 ASP A C 1
ATOM 893 O O . ASP A 1 115 ? -0.366 -9.797 -1.904 1.00 97.06 115 ASP A O 1
ATOM 897 N N . ASP A 1 116 ? -0.153 -7.581 -1.636 1.00 93.06 116 ASP A N 1
ATOM 898 C CA . ASP A 1 116 ? 1.021 -7.630 -0.760 1.00 93.06 116 ASP A CA 1
ATOM 899 C C . ASP A 1 116 ? 0.627 -7.630 0.724 1.00 93.06 116 ASP A C 1
ATOM 901 O O . ASP A 1 116 ? -0.284 -6.901 1.133 1.00 93.06 116 ASP A O 1
ATOM 905 N N . PRO A 1 117 ? 1.291 -8.418 1.588 1.00 92.12 117 PRO A N 1
ATOM 906 C CA . PRO A 1 117 ? 1.016 -8.385 3.015 1.00 92.12 117 PRO A CA 1
ATOM 907 C C . PRO A 1 117 ? 1.550 -7.098 3.663 1.00 92.12 117 PRO A C 1
ATOM 909 O O . PRO A 1 117 ? 2.678 -6.667 3.419 1.00 92.12 117 PRO A O 1
ATOM 912 N N . LEU A 1 118 ? 0.731 -6.531 4.552 1.00 90.81 118 LEU A N 1
ATOM 913 C CA . LEU A 1 118 ? 1.066 -5.401 5.412 1.00 90.81 118 LEU A CA 1
ATOM 914 C C . LEU A 1 118 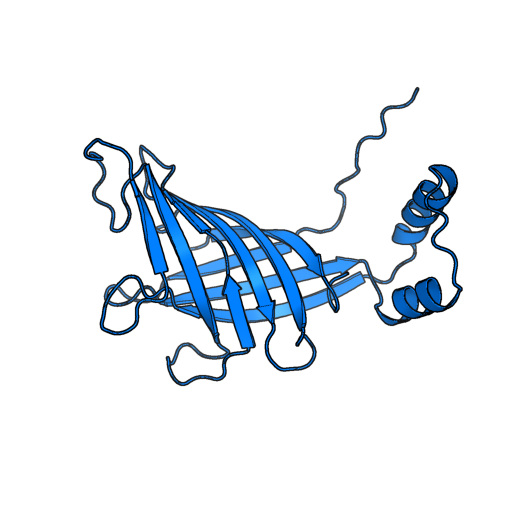? 1.160 -5.895 6.863 1.00 90.81 118 LEU A C 1
ATOM 916 O O . LEU A 1 118 ? 0.148 -6.273 7.465 1.00 90.81 118 LEU A O 1
ATOM 920 N N . ILE A 1 119 ? 2.369 -5.934 7.420 1.00 86.56 119 ILE A N 1
ATOM 921 C CA . ILE A 1 119 ? 2.681 -6.655 8.667 1.00 86.56 119 ILE A CA 1
ATOM 922 C C . ILE A 1 119 ? 3.187 -5.7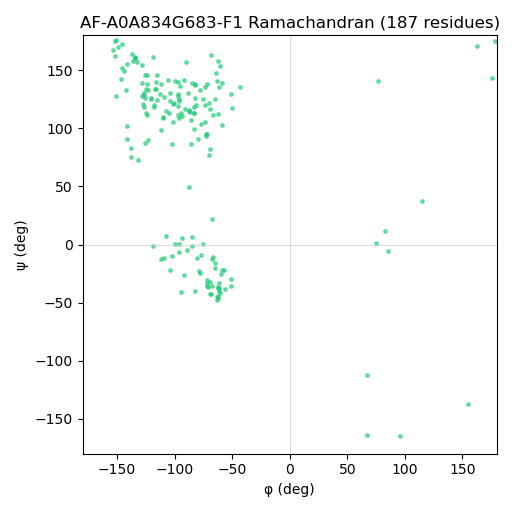23 9.786 1.00 86.56 119 ILE A C 1
ATOM 924 O O . ILE A 1 119 ? 3.579 -4.587 9.523 1.00 86.56 119 ILE A O 1
ATOM 928 N N . VAL A 1 120 ? 3.139 -6.163 11.055 1.00 86.06 120 VAL A N 1
ATOM 929 C CA . VAL A 1 120 ? 3.487 -5.311 12.225 1.00 86.06 120 VAL A CA 1
ATOM 930 C C . VAL A 1 120 ? 4.986 -5.112 12.465 1.00 86.06 120 VAL A C 1
ATOM 932 O O . VAL A 1 120 ? 5.374 -4.130 13.096 1.00 86.06 120 VAL A O 1
ATOM 935 N N . GLY A 1 121 ? 5.821 -6.037 12.001 1.00 80.25 121 GLY A N 1
ATOM 936 C CA . GLY A 1 121 ? 7.280 -6.004 12.142 1.00 80.25 121 GLY A CA 1
ATOM 937 C C . GLY A 1 121 ? 7.950 -6.348 10.814 1.00 80.25 121 GLY A C 1
ATOM 938 O O . GLY A 1 121 ? 7.284 -6.921 9.965 1.00 80.25 121 GLY A O 1
ATOM 939 N N . PRO A 1 122 ? 9.229 -6.005 10.609 1.00 76.38 122 PRO A N 1
ATOM 940 C CA . PRO A 1 122 ? 9.911 -6.185 9.324 1.00 76.38 122 PRO A CA 1
ATOM 941 C C . PRO A 1 122 ? 10.129 -7.656 8.924 1.00 76.38 122 PRO A C 1
ATOM 943 O O . PRO A 1 122 ? 10.533 -7.940 7.798 1.00 76.38 122 PRO A O 1
ATOM 946 N N . GLU A 1 123 ? 9.929 -8.604 9.838 1.00 84.06 123 GLU A N 1
ATOM 947 C CA . GLU A 1 123 ? 10.143 -10.025 9.597 1.00 84.06 123 GLU A CA 1
ATOM 948 C C . GLU A 1 123 ? 8.983 -10.641 8.801 1.00 84.06 123 GLU A C 1
ATOM 950 O O . GLU A 1 123 ? 7.825 -10.506 9.179 1.00 84.06 123 GLU A O 1
ATOM 955 N N . LEU A 1 124 ? 9.280 -11.419 7.753 1.00 76.19 124 LEU A N 1
ATOM 956 C CA . LEU A 1 124 ? 8.267 -12.041 6.876 1.00 76.19 124 LEU A CA 1
ATOM 957 C C . LEU A 1 124 ? 7.242 -12.939 7.596 1.00 76.19 124 LEU A C 1
ATOM 959 O O . LEU A 1 124 ? 6.169 -13.199 7.059 1.00 76.19 124 LEU A O 1
ATOM 963 N N . ASN A 1 125 ? 7.567 -13.446 8.787 1.00 85.19 125 ASN A N 1
ATOM 964 C CA . ASN A 1 125 ? 6.676 -14.268 9.611 1.00 85.19 125 ASN A CA 1
ATOM 965 C C . ASN A 1 125 ? 5.868 -13.454 10.640 1.00 85.19 125 ASN A C 1
ATOM 967 O O . ASN A 1 125 ? 5.179 -14.040 11.477 1.00 85.19 125 ASN A O 1
ATOM 971 N N . SER A 1 126 ? 5.967 -12.124 10.605 1.00 86.88 126 SER A N 1
ATOM 972 C CA . SER A 1 126 ? 5.240 -11.230 11.497 1.00 86.88 126 SER A CA 1
ATOM 973 C C . SER A 1 126 ? 3.735 -11.233 11.211 1.00 86.88 126 SER A C 1
ATOM 975 O O . SER A 1 126 ? 3.254 -11.680 10.168 1.00 86.88 126 SER A O 1
ATOM 977 N N . THR A 1 127 ? 2.959 -10.730 12.171 1.00 92.00 127 THR A N 1
ATOM 978 C CA . THR A 1 127 ? 1.495 -10.722 12.087 1.00 92.00 127 THR A CA 1
ATOM 979 C C . THR A 1 127 ? 1.021 -9.829 10.943 1.00 92.00 127 THR A C 1
ATOM 981 O O . THR A 1 127 ? 1.318 -8.632 10.916 1.00 92.00 127 THR A O 1
ATOM 984 N N . VAL A 1 128 ? 0.211 -10.397 10.046 1.00 93.00 128 VAL A N 1
ATOM 985 C CA . VAL A 1 128 ? -0.472 -9.660 8.976 1.00 93.00 128 VAL A CA 1
ATOM 986 C C . VAL A 1 128 ? -1.626 -8.835 9.549 1.00 93.00 128 VAL A C 1
ATOM 988 O O . VAL A 1 128 ? -2.576 -9.368 10.135 1.00 93.00 128 VAL A O 1
ATOM 991 N N . MET A 1 129 ? -1.551 -7.520 9.355 1.00 93.44 129 MET A N 1
ATOM 992 C CA . MET A 1 129 ? -2.579 -6.558 9.765 1.00 93.44 129 MET A CA 1
ATOM 993 C C . MET A 1 129 ? -3.556 -6.229 8.648 1.00 93.44 129 MET A C 1
ATOM 995 O O . MET A 1 129 ? -4.760 -6.093 8.883 1.00 93.44 129 MET A O 1
ATOM 999 N N . ALA A 1 130 ? -3.027 -6.082 7.440 1.00 94.81 130 ALA A N 1
ATOM 1000 C CA . ALA A 1 130 ? -3.780 -5.727 6.254 1.00 94.81 130 ALA A CA 1
ATOM 1001 C C . ALA A 1 130 ? -3.118 -6.325 5.011 1.00 94.81 130 ALA A C 1
ATOM 1003 O O . ALA A 1 130 ? -2.044 -6.926 5.086 1.00 94.81 130 ALA A O 1
ATOM 1004 N N . ARG A 1 131 ? -3.757 -6.134 3.861 1.00 96.69 131 ARG A N 1
ATOM 1005 C CA . ARG A 1 131 ? -3.174 -6.400 2.546 1.00 96.69 131 ARG A CA 1
ATOM 1006 C C . ARG A 1 131 ? -3.236 -5.148 1.685 1.00 96.69 131 ARG A C 1
ATOM 1008 O O . ARG A 1 131 ? -4.245 -4.449 1.727 1.00 96.69 131 ARG A O 1
ATOM 1015 N N . ALA A 1 132 ? -2.179 -4.852 0.940 1.00 95.75 132 ALA A N 1
ATOM 1016 C CA . ALA A 1 132 ? -2.190 -3.826 -0.093 1.00 95.75 132 ALA A CA 1
ATOM 1017 C C . ALA A 1 132 ? -2.664 -4.459 -1.404 1.00 95.75 132 ALA A C 1
ATOM 1019 O O . ALA A 1 132 ? -2.006 -5.350 -1.933 1.00 95.75 132 ALA A O 1
ATOM 1020 N N . GLN A 1 133 ? -3.823 -4.027 -1.895 1.00 98.25 133 GLN A N 1
ATOM 1021 C CA . GLN A 1 133 ? -4.497 -4.630 -3.043 1.00 98.25 133 GLN A CA 1
ATOM 1022 C C . GLN A 1 133 ? -4.830 -3.573 -4.087 1.00 98.25 133 GLN A C 1
ATOM 1024 O O . GLN A 1 133 ? -5.549 -2.613 -3.798 1.00 98.25 133 GLN A O 1
ATOM 1029 N N . GLY A 1 134 ? -4.314 -3.749 -5.301 1.00 97.81 134 GLY A N 1
ATOM 1030 C CA . GLY A 1 134 ? -4.519 -2.810 -6.400 1.00 97.81 134 GLY A CA 1
ATOM 1031 C C . GLY A 1 134 ? -3.405 -2.885 -7.431 1.00 97.81 134 GLY A C 1
ATOM 1032 O O . GLY A 1 134 ? -2.979 -3.977 -7.806 1.00 97.81 134 GLY A O 1
ATOM 1033 N N . ILE A 1 135 ? -2.957 -1.725 -7.902 1.00 97.56 135 ILE A N 1
ATOM 1034 C CA . ILE A 1 135 ? -1.915 -1.604 -8.915 1.00 97.56 135 ILE A CA 1
ATOM 1035 C C . ILE A 1 135 ? -0.850 -0.580 -8.532 1.00 97.56 135 ILE A C 1
ATOM 1037 O O . ILE A 1 135 ? -1.091 0.383 -7.803 1.00 97.56 135 ILE A O 1
ATOM 1041 N N . TYR A 1 136 ? 0.324 -0.741 -9.122 1.00 95.19 136 TYR A N 1
ATOM 1042 C CA . TYR A 1 136 ? 1.230 0.372 -9.345 1.00 95.19 136 TYR A CA 1
ATOM 1043 C C . TYR A 1 136 ? 1.786 0.313 -10.764 1.00 95.19 136 TYR A C 1
ATOM 1045 O O . TYR A 1 136 ? 1.756 -0.725 -11.431 1.00 95.19 136 TYR A O 1
ATOM 1053 N N . LEU A 1 137 ? 2.291 1.435 -11.256 1.00 95.19 137 LEU A N 1
ATOM 1054 C CA . LEU A 1 137 ? 2.897 1.514 -12.582 1.00 95.19 137 LEU A CA 1
ATOM 1055 C C . LEU A 1 137 ? 4.122 2.415 -12.570 1.00 95.19 137 LEU A C 1
ATOM 1057 O O . LEU A 1 137 ? 4.223 3.293 -11.724 1.00 95.19 137 LEU A O 1
ATOM 1061 N N . SER A 1 138 ? 5.043 2.208 -13.507 1.00 93.19 138 SER A N 1
ATOM 1062 C CA . SER A 1 138 ? 6.188 3.106 -13.673 1.00 93.19 138 SER A CA 1
ATOM 1063 C C . SER A 1 138 ? 5.888 4.166 -14.732 1.00 93.19 138 SER A C 1
ATOM 1065 O O . SER A 1 138 ? 5.748 3.833 -15.911 1.00 93.19 138 SER A O 1
ATOM 1067 N N . ASP A 1 139 ? 5.786 5.429 -14.315 1.00 92.25 139 ASP A N 1
ATOM 1068 C CA . ASP A 1 139 ? 5.475 6.589 -15.167 1.00 92.25 139 ASP A CA 1
ATOM 1069 C C . ASP A 1 139 ? 6.577 7.664 -15.203 1.00 92.25 139 ASP A C 1
ATOM 1071 O O . ASP A 1 139 ? 6.465 8.628 -15.960 1.00 92.25 139 ASP A O 1
ATOM 1075 N N . GLY A 1 140 ? 7.678 7.487 -14.469 1.00 90.00 140 GLY A N 1
ATOM 1076 C CA . GLY A 1 140 ? 8.854 8.357 -14.555 1.00 90.00 140 GLY A CA 1
ATOM 1077 C C . GLY A 1 140 ? 9.759 8.001 -15.741 1.00 90.00 140 GLY A C 1
ATOM 1078 O O . GLY A 1 140 ? 10.253 6.878 -15.840 1.00 90.00 140 GLY A O 1
ATOM 1079 N N . GLN A 1 141 ? 9.980 8.943 -16.666 1.00 88.12 141 GLN A N 1
ATOM 1080 C CA . GLN A 1 141 ? 10.922 8.743 -17.783 1.00 88.12 141 GLN A CA 1
ATOM 1081 C C . GLN A 1 141 ? 12.374 9.011 -17.374 1.00 88.12 141 GLN A C 1
ATOM 1083 O O . GLN A 1 141 ? 13.281 8.287 -17.788 1.00 88.12 141 GLN A O 1
ATOM 1088 N N . GLU A 1 142 ? 12.588 10.049 -16.567 1.00 88.00 142 GLU A N 1
ATOM 1089 C CA . GLU A 1 142 ? 13.917 10.518 -16.152 1.00 88.00 142 GLU A CA 1
ATOM 1090 C C . GLU A 1 142 ? 14.380 9.874 -14.839 1.00 88.00 142 GLU A C 1
ATOM 1092 O O . GLU A 1 142 ? 15.576 9.702 -14.615 1.00 88.00 142 GLU A O 1
ATOM 1097 N N . GLU A 1 143 ? 13.431 9.456 -14.002 1.00 87.06 143 GLU A N 1
ATOM 1098 C CA . GLU A 1 143 ? 13.672 8.847 -12.698 1.00 87.06 143 GLU A CA 1
ATOM 1099 C C . GLU A 1 143 ? 12.784 7.622 -12.466 1.00 87.06 143 GLU A C 1
ATOM 1101 O O . GLU A 1 143 ? 11.728 7.458 -13.079 1.00 87.06 143 GLU A O 1
ATOM 1106 N N . PHE A 1 144 ? 13.215 6.738 -11.562 1.00 86.31 144 PHE A N 1
ATOM 1107 C CA . PHE A 1 144 ? 12.434 5.563 -11.191 1.00 86.31 144 PHE A CA 1
ATOM 1108 C C . PHE A 1 144 ? 11.331 5.934 -10.190 1.00 86.31 144 PHE A C 1
ATOM 1110 O O . PHE A 1 144 ? 11.525 5.906 -8.972 1.00 86.31 144 PHE A O 1
ATOM 1117 N N . VAL A 1 145 ? 10.164 6.270 -10.738 1.00 89.19 145 VAL A N 1
ATOM 1118 C CA . VAL A 1 145 ? 8.940 6.586 -9.994 1.00 89.19 145 VAL A CA 1
ATOM 1119 C C . VAL A 1 145 ? 7.904 5.501 -10.227 1.00 89.19 145 VAL A C 1
ATOM 1121 O O . VAL A 1 145 ? 7.725 5.029 -11.356 1.00 89.19 145 VAL A O 1
ATOM 1124 N N . LEU A 1 146 ? 7.228 5.121 -9.144 1.00 91.00 146 LEU A N 1
ATOM 1125 C CA . LEU A 1 146 ? 6.034 4.291 -9.181 1.00 91.00 146 LEU A CA 1
ATOM 1126 C C . LEU A 1 146 ? 4.811 5.131 -8.819 1.00 91.00 146 LEU A C 1
ATOM 1128 O O . LEU A 1 146 ? 4.778 5.765 -7.770 1.00 91.00 146 LEU A O 1
ATOM 1132 N N . ASN A 1 147 ? 3.787 5.116 -9.659 1.00 94.69 147 ASN A N 1
ATOM 1133 C CA . ASN A 1 147 ? 2.482 5.665 -9.334 1.00 94.69 147 ASN A CA 1
ATOM 1134 C C . ASN A 1 147 ? 1.650 4.586 -8.648 1.00 94.69 147 ASN A C 1
ATOM 1136 O O . ASN A 1 147 ? 1.370 3.539 -9.236 1.00 94.69 147 ASN A O 1
ATOM 1140 N N . MET A 1 148 ? 1.315 4.832 -7.390 1.00 92.31 148 MET A N 1
ATOM 1141 C CA . MET A 1 148 ? 0.693 3.882 -6.482 1.00 92.31 148 MET A CA 1
ATOM 1142 C C . MET A 1 148 ? -0.819 4.092 -6.489 1.00 92.31 148 MET A C 1
ATOM 1144 O O . MET A 1 148 ? -1.284 5.198 -6.218 1.00 92.31 148 MET A O 1
ATOM 1148 N N . ASN A 1 149 ? -1.588 3.039 -6.768 1.00 95.50 149 ASN A N 1
ATOM 1149 C CA . ASN A 1 149 ? -3.047 3.056 -6.708 1.00 95.50 149 ASN A CA 1
ATOM 1150 C C . ASN A 1 149 ? -3.564 1.729 -6.148 1.00 95.50 149 ASN A C 1
ATOM 1152 O O . ASN A 1 149 ? -3.796 0.760 -6.873 1.00 95.50 149 ASN A O 1
ATOM 1156 N N . PHE A 1 150 ? -3.725 1.676 -4.833 1.00 95.00 150 PHE A N 1
ATOM 1157 C CA . PHE A 1 150 ? -4.200 0.480 -4.152 1.00 95.00 150 PHE A CA 1
ATOM 1158 C C . PHE A 1 150 ? -4.890 0.825 -2.841 1.00 95.00 150 PHE A C 1
ATOM 1160 O O . PHE A 1 150 ? -4.796 1.937 -2.320 1.00 95.00 150 PHE A O 1
ATOM 1167 N N . ASN A 1 151 ? -5.579 -0.167 -2.290 1.00 96.12 151 ASN A N 1
ATOM 1168 C CA . ASN A 1 151 ? -6.207 -0.079 -0.986 1.00 96.12 151 ASN A CA 1
ATOM 1169 C C . ASN A 1 151 ? -5.420 -0.889 0.040 1.00 96.12 151 ASN A C 1
ATOM 1171 O O . ASN A 1 151 ? -5.001 -2.009 -0.244 1.00 96.12 151 ASN A O 1
ATOM 1175 N N . PHE A 1 152 ? -5.305 -0.378 1.261 1.00 95.06 152 PHE A N 1
ATOM 1176 C CA . PHE A 1 152 ? -5.013 -1.209 2.421 1.00 95.06 152 PHE A CA 1
ATOM 1177 C C . PHE A 1 152 ? -6.310 -1.820 2.936 1.00 95.06 152 PHE A C 1
ATOM 1179 O O . PHE A 1 152 ? -7.177 -1.106 3.433 1.00 95.06 152 PHE A O 1
ATOM 1186 N N . VAL A 1 153 ? -6.438 -3.139 2.829 1.00 97.19 153 VAL A N 1
ATOM 1187 C CA . VAL A 1 153 ? -7.592 -3.919 3.283 1.00 97.19 153 VAL A CA 1
ATOM 1188 C C . VAL A 1 153 ? -7.243 -4.579 4.610 1.00 97.19 153 VAL A C 1
ATOM 1190 O O . VAL A 1 153 ? -6.466 -5.532 4.651 1.00 97.19 153 VAL A O 1
ATOM 1193 N N . PHE A 1 154 ? -7.779 -4.062 5.715 1.00 95.50 154 PHE A N 1
ATOM 1194 C CA . PHE A 1 154 ? -7.436 -4.540 7.053 1.00 95.50 154 PHE A CA 1
ATOM 1195 C C . PHE A 1 154 ? -8.107 -5.884 7.350 1.00 95.50 154 PHE A C 1
ATOM 1197 O O . PHE A 1 154 ? -9.329 -6.022 7.289 1.00 95.50 154 PHE A O 1
ATOM 1204 N N . THR A 1 155 ? -7.311 -6.882 7.729 1.00 95.62 155 THR A N 1
ATOM 1205 C CA . THR A 1 155 ? -7.765 -8.269 7.928 1.00 95.62 155 THR A CA 1
ATOM 1206 C C . THR A 1 155 ? -7.785 -8.693 9.395 1.00 95.62 155 THR A C 1
ATOM 1208 O O . THR A 1 155 ? -8.363 -9.732 9.727 1.00 95.62 155 THR A O 1
ATOM 1211 N N . SER A 1 156 ? -7.190 -7.903 10.291 1.00 92.38 156 SER A N 1
ATOM 1212 C CA . SER A 1 156 ? -7.097 -8.211 11.719 1.00 92.38 156 SER A CA 1
ATOM 1213 C C . SER A 1 156 ? -7.170 -6.958 12.606 1.00 92.38 156 SER A C 1
ATOM 1215 O O . SER A 1 156 ? -7.210 -5.819 12.134 1.00 92.38 156 SER A O 1
ATOM 1217 N N . GLY A 1 157 ? -7.250 -7.177 13.921 1.00 89.44 157 GLY A N 1
ATOM 1218 C CA . GLY A 1 157 ? -7.368 -6.112 14.916 1.00 89.44 157 GLY A CA 1
ATOM 1219 C C . GLY A 1 157 ? -8.693 -5.341 14.855 1.00 89.44 157 GLY A C 1
ATOM 1220 O O . GLY A 1 157 ? -9.671 -5.780 14.251 1.00 89.44 157 GLY A O 1
ATOM 1221 N N . LYS A 1 158 ? -8.717 -4.164 15.494 1.00 88.62 158 LYS A N 1
ATOM 1222 C CA . LYS A 1 158 ? -9.913 -3.302 15.601 1.00 88.62 158 LYS A CA 1
ATOM 1223 C C . LYS A 1 158 ? -10.395 -2.735 14.257 1.00 88.62 158 LYS A C 1
ATOM 1225 O O . LYS A 1 158 ? -11.530 -2.294 14.158 1.00 88.62 158 LYS A O 1
ATOM 1230 N N . ASN A 1 159 ? -9.516 -2.715 13.256 1.00 87.75 159 ASN A N 1
ATOM 1231 C CA . ASN A 1 159 ? -9.763 -2.151 11.930 1.00 87.75 159 ASN A CA 1
ATOM 1232 C C . ASN A 1 159 ? -10.206 -3.217 10.918 1.00 87.75 159 ASN A C 1
ATOM 1234 O O . ASN A 1 159 ? -10.412 -2.892 9.754 1.00 87.75 159 ASN A O 1
ATOM 1238 N N . LYS A 1 160 ? -10.334 -4.486 11.329 1.00 94.00 160 LYS A N 1
ATOM 1239 C CA . LYS A 1 160 ? -10.710 -5.589 10.439 1.00 94.00 160 LYS A CA 1
ATOM 1240 C C . LYS A 1 160 ? -11.978 -5.259 9.642 1.00 94.00 160 LYS A C 1
ATOM 1242 O O . LYS A 1 160 ? -12.991 -4.876 10.218 1.00 94.00 160 LYS A O 1
ATOM 1247 N N . GLY A 1 161 ? -11.913 -5.450 8.326 1.00 91.25 161 GLY A N 1
ATOM 1248 C CA . GLY A 1 161 ? -12.997 -5.160 7.383 1.00 91.25 161 GLY A CA 1
ATOM 1249 C C . GLY A 1 161 ? -13.051 -3.708 6.901 1.00 91.25 161 GLY A C 1
ATOM 1250 O O . GLY A 1 161 ? -13.853 -3.403 6.029 1.00 91.25 161 GLY A O 1
ATOM 1251 N N . SER A 1 162 ? -12.207 -2.824 7.438 1.00 91.06 162 SER A N 1
ATOM 1252 C CA . SER A 1 162 ? -12.077 -1.433 6.984 1.00 91.06 162 SER A CA 1
ATOM 1253 C C . SER A 1 162 ? -11.016 -1.316 5.893 1.00 91.06 162 SER A C 1
ATOM 1255 O O . SER A 1 162 ? -10.097 -2.142 5.828 1.00 91.06 162 SER A O 1
ATOM 1257 N N . THR A 1 163 ? -11.095 -0.267 5.075 1.00 92.62 163 THR A N 1
ATOM 1258 C CA . THR A 1 163 ? -10.092 0.006 4.037 1.00 92.62 163 THR A CA 1
ATOM 1259 C C . THR A 1 163 ? -9.556 1.427 4.103 1.00 92.62 163 THR A C 1
ATOM 1261 O O . THR A 1 163 ? -10.241 2.331 4.571 1.00 92.62 163 THR A O 1
ATOM 1264 N N . LEU A 1 164 ? -8.340 1.629 3.600 1.00 90.94 164 LEU A N 1
ATOM 1265 C CA . LEU A 1 164 ? -7.800 2.947 3.262 1.00 90.94 164 LEU A CA 1
ATOM 1266 C C . LEU A 1 164 ? -7.390 2.957 1.796 1.00 90.94 164 LEU A C 1
ATOM 1268 O O . LEU A 1 164 ? -6.713 2.030 1.362 1.00 90.94 164 LEU A O 1
ATOM 1272 N N . SER A 1 165 ? -7.770 3.995 1.060 1.00 89.94 165 SER A N 1
ATOM 1273 C CA . SER A 1 165 ? -7.415 4.168 -0.348 1.00 89.94 165 SER A CA 1
ATOM 1274 C C . SER A 1 165 ? -6.211 5.080 -0.493 1.00 89.94 165 SER A C 1
ATOM 1276 O O . SER A 1 165 ? -6.181 6.178 0.064 1.00 89.94 165 SER A O 1
ATOM 1278 N N . LEU A 1 166 ? -5.225 4.619 -1.254 1.00 89.25 166 LEU A N 1
ATOM 1279 C CA . LEU A 1 166 ? -3.956 5.293 -1.469 1.00 89.25 166 LEU A CA 1
ATOM 1280 C C . LEU A 1 166 ? -3.816 5.676 -2.936 1.00 89.25 166 LEU A C 1
ATOM 1282 O O . LEU A 1 166 ? -4.045 4.858 -3.828 1.00 89.25 166 LEU A O 1
ATOM 1286 N N . PHE A 1 167 ? -3.399 6.919 -3.166 1.00 88.38 167 PHE A N 1
ATOM 1287 C CA . PHE A 1 167 ? -3.024 7.401 -4.488 1.00 88.38 167 PHE A CA 1
ATOM 1288 C C . PHE A 1 167 ? -1.827 8.351 -4.396 1.00 88.38 167 PHE A C 1
ATOM 1290 O O . PHE A 1 167 ? -1.821 9.257 -3.560 1.00 88.38 167 PHE A O 1
ATOM 1297 N N . GLY A 1 168 ? -0.818 8.173 -5.249 1.00 87.19 168 GLY A N 1
ATOM 1298 C CA . GLY A 1 168 ? 0.288 9.126 -5.333 1.00 87.19 168 GLY A CA 1
ATOM 1299 C C . GLY A 1 168 ? 1.538 8.601 -6.027 1.00 87.19 168 GLY A C 1
ATOM 1300 O O . GLY A 1 168 ? 1.663 7.413 -6.315 1.00 87.19 168 GLY A O 1
ATOM 1301 N N . GLN A 1 169 ? 2.481 9.508 -6.277 1.00 88.31 169 GLN A N 1
ATOM 1302 C CA . GLN A 1 169 ? 3.792 9.167 -6.824 1.00 88.31 169 GLN A CA 1
ATOM 1303 C C . GLN A 1 169 ? 4.759 8.745 -5.721 1.00 88.31 169 GLN A C 1
ATOM 1305 O O . GLN A 1 169 ? 4.836 9.367 -4.664 1.00 88.31 169 GLN A O 1
ATOM 1310 N N . ASN A 1 170 ? 5.535 7.707 -6.012 1.00 86.50 170 ASN A N 1
ATOM 1311 C CA . ASN A 1 170 ? 6.529 7.122 -5.133 1.00 86.50 170 ASN A CA 1
ATOM 1312 C C . ASN A 1 170 ? 7.906 7.121 -5.82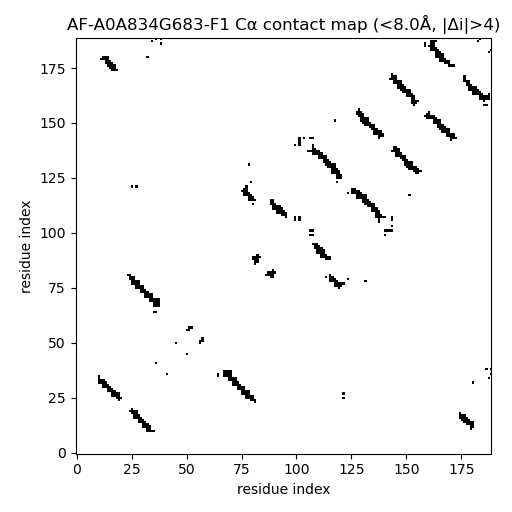1 1.00 86.50 170 ASN A C 1
ATOM 1314 O O . ASN A 1 170 ? 8.238 6.159 -6.521 1.00 86.50 170 ASN A O 1
ATOM 1318 N N . PRO A 1 171 ? 8.718 8.186 -5.673 1.00 85.56 171 PRO A N 1
ATOM 1319 C CA . PRO A 1 171 ? 10.080 8.220 -6.203 1.00 85.56 171 PRO A CA 1
ATOM 1320 C C . PRO A 1 171 ? 10.978 7.286 -5.381 1.00 85.56 171 PRO A C 1
ATOM 1322 O O . PRO A 1 171 ? 11.477 7.662 -4.324 1.00 85.56 171 PRO A O 1
ATOM 1325 N N . VAL A 1 172 ? 11.161 6.041 -5.829 1.00 80.00 172 VAL A N 1
ATOM 1326 C CA . VAL A 1 172 ? 11.610 4.903 -4.993 1.00 80.00 172 VAL A CA 1
ATOM 1327 C C . VAL A 1 172 ? 12.985 5.109 -4.340 1.00 80.00 172 VAL A C 1
ATOM 1329 O O . VAL A 1 172 ? 13.268 4.537 -3.287 1.00 80.00 172 VAL A O 1
ATOM 1332 N N . PHE A 1 173 ? 13.845 5.942 -4.925 1.00 79.19 173 PHE A N 1
ATOM 1333 C CA . PHE A 1 173 ? 15.175 6.231 -4.379 1.00 79.19 173 PHE A CA 1
ATOM 1334 C C . PHE A 1 173 ? 15.212 7.409 -3.401 1.00 79.19 173 PHE A C 1
ATOM 1336 O O . PHE A 1 173 ? 16.249 7.663 -2.789 1.00 79.19 173 PHE A O 1
ATOM 1343 N N . HIS A 1 174 ? 14.100 8.116 -3.203 1.00 78.12 174 HIS A N 1
ATOM 1344 C CA . HIS A 1 174 ? 14.021 9.142 -2.171 1.00 78.12 174 HIS A CA 1
ATOM 1345 C C . HIS A 1 174 ? 13.948 8.491 -0.789 1.00 78.12 174 HIS A C 1
ATOM 1347 O O . HIS A 1 174 ? 13.189 7.542 -0.568 1.00 78.12 174 HIS A O 1
ATOM 1353 N N . GLN A 1 175 ? 14.733 9.034 0.150 1.00 73.06 175 GLN A N 1
ATOM 1354 C CA . GLN A 1 175 ? 14.811 8.541 1.529 1.00 73.06 175 GLN A CA 1
ATOM 1355 C C . GLN A 1 175 ? 13.468 8.647 2.257 1.00 73.06 175 GLN A C 1
ATOM 1357 O O . GLN A 1 175 ? 13.140 7.781 3.062 1.00 73.06 175 GLN A O 1
ATOM 1362 N N . TYR A 1 176 ? 12.720 9.717 1.990 1.00 71.06 176 TYR A N 1
ATOM 1363 C CA . TYR A 1 176 ? 11.389 9.942 2.534 1.00 71.06 176 TYR A CA 1
ATOM 1364 C C . TYR A 1 176 ? 10.436 10.203 1.383 1.00 71.06 176 TYR A C 1
ATOM 1366 O O . TYR A 1 176 ? 10.704 11.046 0.526 1.00 71.06 176 TYR A O 1
ATOM 1374 N N . ARG A 1 177 ? 9.333 9.465 1.373 1.00 76.00 177 ARG A N 1
ATOM 1375 C CA . ARG A 1 177 ? 8.312 9.518 0.325 1.00 76.00 177 ARG A CA 1
ATOM 1376 C C . ARG A 1 177 ? 6.978 9.726 0.989 1.00 76.00 177 ARG A C 1
ATOM 1378 O O . ARG A 1 177 ? 6.770 9.140 2.046 1.00 76.00 177 ARG A O 1
ATOM 1385 N N . GLU A 1 178 ? 6.144 10.571 0.397 1.00 74.94 178 GLU A N 1
ATOM 1386 C CA . GLU A 1 178 ? 4.819 10.908 0.903 1.00 74.94 178 GLU A CA 1
ATOM 1387 C C . GLU A 1 178 ? 3.750 10.479 -0.096 1.00 74.94 178 GLU A C 1
ATOM 1389 O O . GLU A 1 178 ? 3.729 10.942 -1.232 1.00 74.94 178 GLU A O 1
ATOM 1394 N N . LEU A 1 179 ? 2.856 9.592 0.341 1.00 77.38 179 LEU A N 1
ATOM 1395 C CA . LEU A 1 179 ? 1.705 9.138 -0.442 1.00 77.38 179 LEU A CA 1
ATOM 1396 C C . LEU A 1 179 ? 0.413 9.566 0.247 1.00 77.38 179 LEU A C 1
ATOM 1398 O O . LEU A 1 179 ? 0.313 9.497 1.476 1.00 77.38 179 LEU A O 1
ATOM 1402 N N . SER A 1 180 ? -0.572 10.005 -0.534 1.00 81.12 180 SER A N 1
ATOM 1403 C CA . SER A 1 180 ? -1.840 10.499 -0.003 1.00 81.12 180 SER A CA 1
ATOM 1404 C C . SER A 1 180 ? -2.798 9.355 0.307 1.00 81.12 180 SER A C 1
ATOM 1406 O O . SER A 1 180 ? -2.988 8.445 -0.503 1.00 81.12 180 SER A O 1
ATOM 1408 N N . ILE A 1 181 ? -3.465 9.447 1.458 1.00 82.06 181 ILE A N 1
ATOM 1409 C CA . ILE A 1 181 ? -4.698 8.696 1.699 1.00 82.06 181 ILE A CA 1
ATOM 1410 C C . ILE A 1 181 ? -5.854 9.524 1.150 1.00 82.06 181 ILE A C 1
ATOM 1412 O O . ILE A 1 181 ? -6.149 10.602 1.661 1.00 82.06 181 ILE A O 1
ATOM 1416 N N . VAL A 1 182 ? -6.499 9.015 0.107 1.00 84.25 182 VAL A N 1
ATOM 1417 C CA . VAL A 1 182 ? -7.577 9.714 -0.611 1.00 84.25 182 VAL A CA 1
ATOM 1418 C C . VAL A 1 182 ? -8.974 9.317 -0.137 1.00 84.25 182 VAL A C 1
ATOM 1420 O O . VAL A 1 182 ? -9.956 9.921 -0.555 1.00 84.25 182 VAL A O 1
ATOM 1423 N N . GLY A 1 183 ? -9.075 8.319 0.742 1.00 82.44 183 GLY A N 1
ATOM 1424 C CA . GLY A 1 183 ? -10.341 7.876 1.314 1.00 82.44 183 GLY A CA 1
ATOM 1425 C C . GLY A 1 183 ? -10.178 6.695 2.265 1.00 82.44 183 GLY A C 1
ATOM 1426 O O . GLY A 1 183 ? -9.089 6.133 2.408 1.00 82.44 183 GLY A O 1
ATOM 1427 N N . GLY A 1 184 ? -11.276 6.312 2.903 1.00 84.88 184 GLY A N 1
ATOM 1428 C CA . GLY A 1 184 ? -11.361 5.149 3.774 1.00 84.88 184 GLY A CA 1
ATOM 1429 C C . GLY A 1 184 ? -12.760 4.549 3.748 1.00 84.88 184 GLY A C 1
ATOM 1430 O O . GLY A 1 184 ? -13.656 5.135 3.155 1.00 84.88 184 GLY A O 1
ATOM 1431 N N . THR A 1 185 ? -12.909 3.363 4.336 1.00 83.06 185 THR A N 1
ATOM 1432 C CA . THR A 1 185 ? -14.208 2.734 4.614 1.00 83.06 185 THR A CA 1
ATOM 1433 C C . THR A 1 185 ? -14.251 2.179 6.034 1.00 83.06 185 THR A C 1
ATOM 1435 O O . THR A 1 185 ? -13.208 1.924 6.652 1.00 83.06 185 THR A O 1
ATOM 1438 N N . GLY A 1 186 ? -15.449 1.936 6.560 1.00 86.44 186 GLY A N 1
ATOM 1439 C CA . GLY A 1 186 ? -15.671 1.261 7.832 1.00 86.44 186 GLY A CA 1
ATOM 1440 C C . GLY A 1 186 ? -15.183 2.092 9.015 1.00 86.44 186 GLY A C 1
ATOM 1441 O O . GLY A 1 186 ? -15.738 3.137 9.329 1.00 86.44 186 GLY A O 1
ATOM 1442 N N . PHE A 1 187 ? -14.135 1.630 9.702 1.00 81.62 187 PHE A N 1
ATOM 1443 C CA . PHE A 1 187 ? -13.538 2.361 10.827 1.00 81.62 187 PHE A CA 1
ATOM 1444 C C . PHE A 1 187 ? -13.038 3.761 10.428 1.00 81.62 187 PHE A C 1
ATOM 1446 O O . PHE A 1 187 ? -12.867 4.611 11.300 1.00 81.62 187 PHE A O 1
ATOM 1453 N N . PHE A 1 188 ? -12.771 3.973 9.137 1.00 77.75 188 PHE A N 1
ATOM 1454 C CA . PHE A 1 188 ? -12.178 5.193 8.597 1.00 77.75 188 PHE A CA 1
ATOM 1455 C C . PHE A 1 188 ? -13.158 6.079 7.808 1.00 77.75 188 PHE A C 1
ATOM 1457 O O . PHE A 1 188 ? -12.697 7.040 7.194 1.00 77.75 188 PHE A O 1
ATOM 1464 N N . ASP A 1 189 ? -14.457 5.753 7.819 1.00 70.00 189 ASP A N 1
ATOM 1465 C CA . ASP A 1 189 ? -15.535 6.596 7.267 1.00 70.00 189 ASP A CA 1
ATOM 1466 C C . ASP A 1 189 ? -15.883 7.803 8.161 1.00 70.00 189 ASP A C 1
ATOM 1468 O O . ASP A 1 189 ? -15.707 7.722 9.404 1.00 70.00 189 ASP A O 1
#

Organism: Rhododendron simsii (NCBI:txid118357)

pLDDT: mean 71.35, std 22.36, range [22.2, 98.25]

Foldseek 3Di:
DDDPPPPPPDWDWKWKWAADDDPFGKIWIKTKTKFQADPVVVVVVVVVPDQPPPPVSVVVVVVCSVVGDIDIDIATWIWGQADDDDDGQKDFPWADPDDQPDDDPAGARTKIFGFIFIFRDSDPPGDGQWTWGGMWGAHDNPAGKIWDWTKTAGCDDPCHRKIWTWTDIDRPPDRIDIIDGPAMDDVRD

Sequence (189 aa):
MPNAGISTKNAYSYLREEVAGHENYVNNLKMTMTSAGDSQSLLNYFKLGCIDESPEGVAKWFQNLGHRKEKLTTFKLYLHDQVSGKNPTAIVVARANFTSKTPAPIPFGKIVVIDDPLIVGPELNSTVMARAQGIYLSDGQEEFVLNMNFNFVFTSGKNKGSTLSLFGQNPVFHQYRELSIVGGTGFFD

Solvent-accessible surface area (backbone atoms only — not comparable to full-atom values): 10509 Å² total; per-residue (Å²): 136,82,80,84,70,81,76,79,82,82,61,83,25,45,31,44,36,41,80,53,72,96,87,57,62,41,39,38,37,39,35,42,39,51,42,76,39,47,64,69,60,52,53,58,56,62,70,67,76,66,86,52,81,47,73,66,39,48,51,54,52,59,66,53,51,83,74,40,60,68,39,77,50,75,50,64,36,21,40,44,58,30,71,60,76,96,76,52,32,33,44,80,78,46,66,54,100,66,83,60,88,54,92,49,100,68,33,49,46,30,32,30,42,36,58,20,52,25,16,64,45,89,52,94,88,40,61,65,38,26,32,40,40,40,36,37,30,17,76,33,79,91,48,72,26,35,40,39,44,33,30,41,41,24,72,35,77,95,44,44,79,14,35,37,33,37,44,39,64,37,52,70,83,48,69,70,36,63,34,35,58,78,47,47,32,68,81,57,80

InterPro domains:
  IPR004265 Dirigent protein [PF03018] (73-188)
  IPR004265 Dirigent protein [PTHR21495] (64-188)
  IPR044859 Allene oxide cyclase/Dirigent protein [G3DSA:2.40.480.10] (60-189)

Radius of gyration: 19.34 Å; Cα contacts (8 Å, |Δi|>4): 402; chains: 1; bounding box: 52×51×44 Å

Mean predicted aligned error: 12.05 Å